Protein AF-A0A1I5LPN0-F1 (afdb_monomer_lite)

pLDDT: mean 84.83, std 12.36, range [43.88, 97.44]

Organism: NCBI:txid587909

Structure (mmCIF, N/CA/C/O backbone):
data_AF-A0A1I5LPN0-F1
#
_entry.id   AF-A0A1I5LPN0-F1
#
loop_
_atom_site.group_PDB
_atom_site.id
_atom_site.type_symbol
_atom_site.label_atom_id
_atom_site.label_alt_id
_atom_site.label_comp_id
_atom_site.label_asym_id
_atom_site.label_entity_id
_atom_site.label_seq_id
_atom_site.pdbx_PDB_ins_code
_atom_site.Cartn_x
_atom_site.Cartn_y
_atom_site.Cartn_z
_atom_site.occupancy
_atom_site.B_iso_or_equiv
_atom_site.auth_seq_id
_atom_site.auth_comp_id
_atom_site.auth_asym_id
_atom_site.auth_atom_id
_atom_site.pdbx_PDB_model_num
ATOM 1 N N . MET A 1 1 ? 29.306 -11.276 -8.612 1.00 51.88 1 MET A N 1
ATOM 2 C CA . MET A 1 1 ? 27.874 -11.597 -8.787 1.00 51.88 1 MET A CA 1
ATOM 3 C C . MET A 1 1 ? 27.305 -10.520 -9.681 1.00 51.88 1 MET A C 1
ATOM 5 O O . MET A 1 1 ? 27.300 -9.365 -9.267 1.00 51.88 1 MET A O 1
ATOM 9 N N . ASP A 1 2 ? 26.926 -10.864 -10.906 1.00 73.38 2 ASP A N 1
ATOM 10 C CA . ASP A 1 2 ? 26.435 -9.883 -11.872 1.00 73.38 2 ASP A CA 1
ATOM 11 C C . ASP A 1 2 ? 25.101 -9.309 -11.384 1.00 73.38 2 ASP A C 1
ATOM 13 O O . ASP A 1 2 ? 24.090 -10.008 -11.316 1.00 73.38 2 ASP A O 1
ATOM 17 N N . LEU A 1 3 ? 25.096 -8.022 -11.021 1.00 78.88 3 LEU A N 1
ATOM 18 C CA . LEU A 1 3 ? 23.905 -7.298 -10.543 1.00 78.88 3 LEU A CA 1
ATOM 19 C C . LEU A 1 3 ? 22.800 -7.187 -11.614 1.00 78.88 3 LEU A C 1
ATOM 21 O O . LEU A 1 3 ? 21.685 -6.770 -11.308 1.00 78.88 3 LEU A O 1
ATOM 25 N N . VAL A 1 4 ? 23.092 -7.612 -12.846 1.00 78.25 4 VAL A N 1
ATOM 26 C CA . VAL A 1 4 ? 22.184 -7.633 -13.998 1.00 78.25 4 VAL A CA 1
ATOM 27 C C . VAL A 1 4 ? 20.968 -8.530 -13.757 1.00 78.25 4 VAL A C 1
ATOM 29 O O . VAL A 1 4 ? 19.841 -8.101 -13.996 1.00 78.25 4 VAL A O 1
ATOM 32 N N . VAL A 1 5 ? 21.164 -9.750 -13.239 1.00 79.62 5 VAL A N 1
ATOM 33 C CA . VAL A 1 5 ? 20.051 -10.687 -12.991 1.00 79.62 5 VAL A CA 1
ATOM 34 C C . VAL A 1 5 ? 19.130 -10.175 -11.874 1.00 79.62 5 VAL A C 1
ATOM 36 O O . VAL A 1 5 ? 17.924 -10.087 -12.113 1.00 79.62 5 VAL A O 1
ATOM 39 N N . PRO A 1 6 ? 19.639 -9.756 -10.693 1.00 84.44 6 PRO A N 1
ATOM 40 C CA . PRO A 1 6 ? 18.813 -9.105 -9.679 1.00 84.44 6 PRO A CA 1
ATOM 41 C C . PRO A 1 6 ? 18.049 -7.890 -10.212 1.00 84.44 6 PRO A C 1
ATOM 43 O O . PRO A 1 6 ? 16.856 -7.784 -9.946 1.00 84.44 6 PRO A O 1
ATOM 46 N N . ALA A 1 7 ? 18.687 -7.008 -10.992 1.00 85.19 7 ALA A N 1
ATOM 47 C CA . ALA A 1 7 ? 18.037 -5.818 -11.548 1.00 85.19 7 ALA A CA 1
ATOM 48 C C . ALA A 1 7 ? 16.875 -6.161 -12.496 1.00 85.19 7 ALA A C 1
ATOM 50 O O . ALA A 1 7 ? 15.807 -5.560 -12.393 1.00 85.19 7 ALA A O 1
ATOM 51 N N . ALA A 1 8 ? 17.036 -7.168 -13.359 1.00 84.69 8 ALA A N 1
ATOM 52 C CA . ALA A 1 8 ? 15.961 -7.637 -14.233 1.00 84.69 8 ALA A CA 1
ATOM 53 C C . ALA A 1 8 ? 14.772 -8.213 -13.435 1.00 84.69 8 ALA A C 1
ATOM 55 O O . ALA A 1 8 ? 13.611 -7.985 -13.780 1.00 84.69 8 ALA A O 1
ATOM 56 N N . VAL A 1 9 ? 15.049 -8.911 -12.329 1.00 88.56 9 VAL A N 1
ATOM 57 C CA . VAL A 1 9 ? 14.015 -9.408 -11.406 1.00 88.56 9 VAL A CA 1
ATOM 58 C C . VAL A 1 9 ? 13.318 -8.252 -10.672 1.00 88.56 9 VAL A C 1
ATOM 60 O O . VAL A 1 9 ? 12.090 -8.265 -10.550 1.00 88.56 9 VAL A O 1
ATOM 63 N N . GLN A 1 10 ? 14.052 -7.204 -10.273 1.00 91.50 10 GLN A N 1
ATOM 64 C CA . GLN A 1 10 ? 13.464 -6.011 -9.646 1.00 91.50 10 GLN A CA 1
ATOM 65 C C . GLN A 1 10 ? 12.438 -5.318 -10.545 1.00 91.50 10 GLN A C 1
ATOM 67 O O . GLN A 1 10 ? 11.444 -4.795 -10.040 1.00 91.50 10 GLN A O 1
ATOM 72 N N . SER A 1 11 ? 12.629 -5.328 -11.871 1.00 89.81 11 SER A N 1
ATOM 73 C CA . SER A 1 11 ? 11.644 -4.767 -12.803 1.00 89.81 11 SER A CA 1
ATOM 74 C C . SER A 1 11 ? 10.278 -5.431 -12.641 1.00 89.81 11 SER A C 1
ATOM 76 O O . SER A 1 11 ? 9.267 -4.730 -12.631 1.00 89.81 11 SER A O 1
ATOM 78 N N . VAL A 1 12 ? 10.229 -6.749 -12.428 1.00 92.06 12 VAL A N 1
ATOM 79 C CA . VAL A 1 12 ? 8.975 -7.484 -12.193 1.00 92.06 12 VAL A CA 1
ATOM 80 C C . VAL A 1 12 ? 8.342 -7.068 -10.865 1.00 92.06 12 VAL A C 1
ATOM 82 O O . VAL A 1 12 ? 7.147 -6.769 -10.822 1.00 92.06 12 VAL A O 1
ATOM 85 N N . PHE A 1 13 ? 9.137 -6.991 -9.796 1.00 94.75 13 PHE A N 1
ATOM 86 C CA . PHE A 1 13 ? 8.657 -6.589 -8.473 1.00 94.75 13 PHE A CA 1
ATOM 87 C C . PHE A 1 13 ? 8.087 -5.160 -8.463 1.00 94.75 13 PHE A C 1
ATOM 89 O O . PHE A 1 13 ? 6.937 -4.951 -8.061 1.00 94.75 13 PHE A O 1
ATOM 96 N N . VAL A 1 14 ? 8.854 -4.181 -8.957 1.00 94.94 14 VAL A N 1
ATOM 97 C CA . VAL A 1 14 ? 8.452 -2.764 -9.001 1.00 94.94 14 VAL A CA 1
ATOM 98 C C . VAL A 1 14 ? 7.217 -2.581 -9.878 1.00 94.94 14 VAL A C 1
ATOM 100 O O . VAL A 1 14 ? 6.268 -1.909 -9.469 1.00 94.94 14 VAL A O 1
ATOM 103 N N . THR A 1 15 ? 7.185 -3.230 -11.044 1.00 94.25 15 THR A N 1
ATOM 104 C CA . THR A 1 15 ? 6.030 -3.190 -11.949 1.00 94.25 15 THR A CA 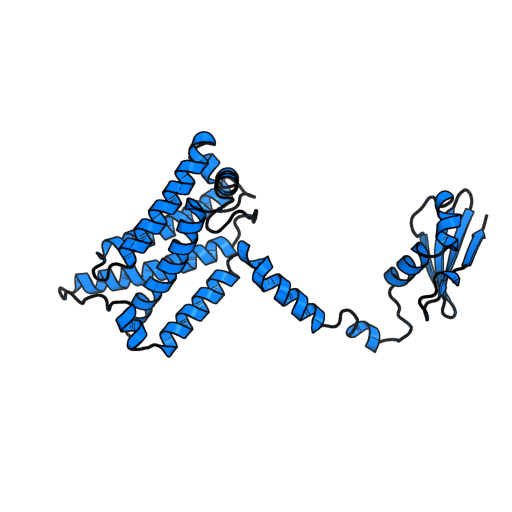1
ATOM 105 C C . THR A 1 15 ? 4.791 -3.798 -11.295 1.00 94.25 15 THR A C 1
ATOM 107 O O . THR A 1 15 ? 3.712 -3.215 -11.365 1.00 94.25 15 THR A O 1
ATOM 110 N N . GLY A 1 16 ? 4.922 -4.932 -10.603 1.00 94.75 16 GLY A N 1
ATOM 111 C CA . GLY A 1 16 ? 3.813 -5.543 -9.871 1.00 94.75 16 GLY A CA 1
ATOM 112 C C . GLY A 1 16 ? 3.263 -4.621 -8.779 1.00 94.75 16 GLY A C 1
ATOM 113 O O . GLY A 1 16 ? 2.052 -4.400 -8.697 1.00 94.75 16 GLY A O 1
ATOM 114 N N . ALA A 1 17 ? 4.146 -4.026 -7.974 1.00 95.00 17 ALA A N 1
ATOM 115 C CA . ALA A 1 17 ? 3.758 -3.125 -6.893 1.00 95.00 17 ALA A CA 1
ATOM 116 C C . ALA A 1 17 ? 3.089 -1.837 -7.404 1.00 95.00 17 ALA A C 1
ATOM 118 O O . ALA A 1 17 ? 2.008 -1.479 -6.923 1.00 95.00 17 ALA A O 1
ATOM 119 N N . LEU A 1 18 ? 3.692 -1.163 -8.392 1.00 95.56 18 LEU A N 1
ATOM 120 C CA . LEU A 1 18 ? 3.121 0.033 -9.018 1.00 95.56 18 LEU A CA 1
ATOM 121 C C . LEU A 1 18 ? 1.848 -0.290 -9.802 1.00 95.56 18 LEU A C 1
ATOM 123 O O . LEU A 1 18 ? 0.915 0.504 -9.784 1.00 95.56 18 LEU A O 1
ATOM 127 N N . GLY A 1 19 ? 1.760 -1.465 -10.425 1.00 96.25 19 GLY A N 1
ATOM 128 C CA . GLY A 1 19 ? 0.574 -1.914 -11.152 1.00 96.25 19 GLY A CA 1
ATOM 129 C C . GLY A 1 19 ? -0.626 -2.075 -10.228 1.00 96.25 19 GLY A C 1
ATOM 130 O O . GLY A 1 19 ? -1.684 -1.492 -10.470 1.00 96.25 19 GLY A O 1
ATOM 131 N N . VAL A 1 20 ? -0.453 -2.790 -9.113 1.00 94.12 20 VAL A N 1
ATOM 132 C CA . VAL A 1 20 ? -1.506 -2.930 -8.094 1.00 94.12 20 VAL A CA 1
ATOM 133 C C . VAL A 1 20 ? -1.883 -1.563 -7.511 1.00 94.12 20 VAL A C 1
ATOM 135 O O . VAL A 1 20 ? -3.071 -1.261 -7.359 1.00 94.12 20 VAL A O 1
ATOM 138 N N . ALA A 1 21 ? -0.899 -0.710 -7.220 1.00 93.38 21 ALA A N 1
ATOM 139 C CA . ALA A 1 21 ? -1.136 0.641 -6.719 1.00 93.38 21 ALA A CA 1
ATOM 140 C C . ALA A 1 21 ? -1.913 1.510 -7.730 1.00 93.38 21 ALA A C 1
ATOM 142 O O . ALA A 1 21 ? -2.908 2.133 -7.360 1.00 93.38 21 ALA A O 1
ATOM 143 N N . GLY A 1 22 ? -1.531 1.496 -9.004 1.00 94.75 22 GLY A N 1
ATOM 144 C CA . GLY A 1 22 ? -2.140 2.306 -10.055 1.00 94.75 22 GLY A CA 1
ATOM 145 C C . GLY A 1 22 ? -3.563 1.862 -10.376 1.00 94.75 22 GLY A C 1
ATOM 146 O O . GLY A 1 22 ? -4.487 2.681 -10.380 1.00 94.75 22 GLY A O 1
ATOM 147 N N . VAL A 1 23 ? -3.776 0.549 -10.534 1.00 95.19 23 VAL A N 1
ATOM 148 C CA . VAL A 1 23 ? -5.109 -0.035 -10.764 1.00 95.19 23 VAL A CA 1
ATOM 149 C C . VAL A 1 23 ? -6.049 0.289 -9.605 1.00 95.19 23 VAL A C 1
ATOM 151 O O . VAL A 1 23 ? -7.188 0.701 -9.832 1.00 95.19 23 VAL A O 1
ATOM 154 N N . THR A 1 24 ? -5.591 0.152 -8.357 1.00 91.69 24 THR A N 1
ATOM 155 C CA . THR A 1 24 ? -6.435 0.461 -7.191 1.00 91.69 24 THR A CA 1
ATOM 156 C C . THR A 1 24 ? -6.781 1.946 -7.095 1.00 91.69 24 THR A C 1
ATOM 158 O O . THR A 1 24 ? -7.911 2.267 -6.724 1.00 91.69 24 THR A O 1
ATOM 161 N N . LYS A 1 25 ? -5.876 2.857 -7.482 1.00 92.62 25 LYS A N 1
ATOM 162 C CA . LYS A 1 25 ? -6.160 4.301 -7.531 1.00 92.62 25 LYS A CA 1
ATOM 163 C C . LYS A 1 25 ? -7.133 4.674 -8.645 1.00 92.62 25 LYS A C 1
ATOM 165 O O . LYS A 1 25 ? -8.009 5.504 -8.421 1.00 92.62 25 LYS A O 1
ATOM 170 N N . LEU A 1 26 ? -7.035 4.061 -9.819 1.00 94.25 26 LEU A N 1
ATOM 171 C CA . LEU A 1 26 ? -7.905 4.397 -10.949 1.00 94.25 26 LEU A CA 1
ATOM 172 C C . LEU A 1 26 ? -9.294 3.761 -10.847 1.00 94.25 26 LEU A C 1
ATOM 174 O O . LEU A 1 26 ? -10.299 4.443 -11.058 1.00 94.25 26 LEU A O 1
ATOM 178 N N . PHE A 1 27 ? -9.346 2.482 -10.476 1.00 93.25 27 PHE A N 1
ATOM 179 C CA . PHE A 1 27 ? -10.538 1.639 -10.614 1.00 93.25 27 PHE A CA 1
ATOM 180 C C . PHE A 1 27 ? -11.082 1.107 -9.280 1.00 93.25 27 PHE A C 1
ATOM 182 O O . PHE A 1 27 ? -12.054 0.351 -9.252 1.00 93.25 27 PHE A O 1
ATOM 189 N N . GLY A 1 28 ? -10.481 1.482 -8.149 1.00 89.00 28 GLY A N 1
ATOM 190 C CA . GLY A 1 28 ? -10.937 1.057 -6.831 1.00 89.00 28 GLY A CA 1
ATOM 191 C C . GLY A 1 28 ? -12.350 1.550 -6.499 1.00 89.00 28 GLY A C 1
ATOM 192 O O . GLY A 1 28 ? -12.671 2.731 -6.611 1.00 89.00 28 GLY A O 1
ATOM 193 N N . ARG A 1 29 ? -13.191 0.658 -5.956 1.00 87.94 29 ARG A N 1
ATOM 194 C CA . ARG A 1 29 ? -14.550 1.004 -5.478 1.00 87.94 29 ARG A CA 1
ATOM 195 C C . ARG A 1 29 ? -14.564 2.107 -4.411 1.00 87.94 29 ARG A C 1
ATOM 197 O O . ARG A 1 29 ? -15.573 2.768 -4.210 1.00 87.94 29 ARG A O 1
ATOM 204 N N . HIS A 1 30 ? -13.444 2.302 -3.719 1.00 88.31 30 HIS A N 1
ATOM 205 C CA . HIS A 1 30 ? -13.296 3.257 -2.621 1.00 88.31 30 HIS A CA 1
ATOM 206 C C . HIS A 1 30 ? -12.312 4.393 -2.937 1.00 88.31 30 HIS A C 1
ATOM 208 O O . HIS A 1 30 ? -11.838 5.060 -2.015 1.00 88.31 30 HIS A O 1
ATOM 214 N N . THR A 1 31 ? -11.992 4.622 -4.216 1.00 89.25 31 THR A N 1
ATOM 215 C CA . THR A 1 31 ? -11.024 5.643 -4.644 1.00 89.25 31 THR A CA 1
ATOM 216 C C . THR A 1 31 ? -11.391 7.041 -4.153 1.00 89.25 31 THR A C 1
ATOM 218 O O . THR A 1 31 ? -10.533 7.736 -3.620 1.00 89.25 31 THR A O 1
ATOM 221 N N . ALA A 1 32 ? -12.659 7.453 -4.269 1.00 90.31 32 ALA A N 1
ATOM 222 C CA . ALA A 1 32 ? -13.098 8.775 -3.811 1.00 90.31 32 ALA A CA 1
ATOM 223 C C . ALA A 1 32 ? -12.855 8.967 -2.307 1.00 90.31 32 ALA A C 1
ATOM 225 O O . ALA A 1 32 ? -12.248 9.949 -1.879 1.00 90.31 32 ALA A O 1
ATOM 226 N N . THR A 1 33 ? -13.245 7.981 -1.498 1.00 89.44 33 THR A N 1
ATOM 227 C CA . THR A 1 33 ? -13.018 8.003 -0.049 1.00 89.44 33 THR A CA 1
ATOM 228 C C . THR A 1 33 ? -11.528 7.996 0.296 1.00 89.44 33 THR A C 1
ATOM 230 O O . THR A 1 33 ? -11.113 8.721 1.199 1.00 89.44 33 THR A O 1
ATOM 233 N N . ALA A 1 34 ? -10.713 7.214 -0.419 1.00 89.00 34 ALA A N 1
ATOM 234 C CA . ALA A 1 34 ? -9.264 7.176 -0.229 1.00 89.00 34 ALA A CA 1
ATOM 235 C C . ALA A 1 34 ? -8.612 8.530 -0.559 1.00 89.00 34 ALA A C 1
ATOM 237 O O . ALA A 1 34 ? -7.822 9.037 0.238 1.00 89.00 34 ALA A O 1
ATOM 238 N N . ALA A 1 35 ? -9.010 9.163 -1.667 1.00 90.62 35 ALA A N 1
ATOM 239 C CA . ALA A 1 35 ? -8.519 10.476 -2.076 1.00 90.62 35 ALA A CA 1
ATOM 240 C C . ALA A 1 35 ? -8.837 11.556 -1.027 1.00 90.62 35 ALA A C 1
ATOM 242 O O . ALA A 1 35 ? -7.937 12.276 -0.594 1.00 90.62 35 ALA A O 1
ATOM 243 N N . HIS A 1 36 ? -10.081 11.614 -0.536 1.00 88.62 36 HIS A N 1
ATOM 244 C CA . HIS A 1 36 ? -10.492 12.593 0.481 1.00 88.62 36 HIS A CA 1
ATOM 245 C C . HIS A 1 36 ? -9.890 12.351 1.872 1.00 88.62 36 HIS A C 1
ATOM 247 O O . HIS A 1 36 ? -9.824 13.279 2.679 1.00 88.62 36 HIS A O 1
ATOM 253 N N . ARG A 1 37 ? -9.456 11.127 2.187 1.00 86.69 37 ARG A N 1
ATOM 254 C CA . ARG A 1 37 ? -8.776 10.809 3.458 1.00 86.69 37 ARG A CA 1
ATOM 255 C C . ARG A 1 37 ? -7.256 10.929 3.382 1.00 86.69 37 ARG A C 1
ATOM 257 O O . ARG A 1 37 ? -6.595 10.883 4.418 1.00 86.69 37 ARG A O 1
ATOM 264 N N . SER A 1 38 ? -6.708 11.070 2.180 1.00 88.06 38 SER A N 1
ATOM 265 C CA . SER A 1 38 ? -5.274 11.236 1.968 1.00 88.06 38 SER A CA 1
ATOM 266 C C . SER A 1 38 ? -4.810 12.663 2.272 1.00 88.06 38 SER A C 1
ATOM 268 O O . SER A 1 38 ? -5.580 13.625 2.183 1.00 88.06 38 SER A O 1
ATOM 270 N N . ALA A 1 39 ? -3.519 12.810 2.576 1.00 89.50 39 ALA A N 1
ATOM 271 C CA . ALA A 1 39 ? -2.882 14.119 2.714 1.00 89.50 39 ALA A CA 1
ATOM 272 C C . ALA A 1 39 ? -2.927 14.942 1.411 1.00 89.50 39 ALA A C 1
ATOM 274 O O . ALA A 1 39 ? -2.853 16.169 1.463 1.00 89.50 39 ALA A O 1
ATOM 275 N N . LEU A 1 40 ? -3.138 14.295 0.256 1.00 89.19 40 LEU A N 1
ATOM 276 C CA . LEU A 1 40 ? -3.255 14.946 -1.047 1.00 89.19 40 LEU A CA 1
ATOM 277 C C . LEU A 1 40 ? -4.339 16.027 -1.057 1.00 89.19 40 LEU A C 1
ATOM 279 O O . LEU A 1 40 ? -4.125 17.077 -1.658 1.00 89.19 40 LEU A O 1
ATOM 283 N N . ARG A 1 41 ? -5.455 15.845 -0.328 1.00 91.56 41 ARG A N 1
ATOM 284 C CA . ARG A 1 41 ? -6.506 16.878 -0.259 1.00 91.56 41 ARG A CA 1
ATOM 285 C C . ARG A 1 41 ? -5.992 18.215 0.273 1.00 91.56 41 ARG A C 1
ATOM 287 O O . ARG A 1 41 ? -6.549 19.245 -0.082 1.00 91.56 41 ARG A O 1
ATOM 294 N N . ARG A 1 42 ? -4.970 18.204 1.140 1.00 90.25 42 ARG A N 1
ATOM 295 C CA . ARG A 1 42 ? -4.372 19.427 1.695 1.00 90.25 42 ARG A CA 1
ATOM 296 C C . ARG A 1 42 ? -3.452 20.111 0.683 1.00 90.25 42 ARG A C 1
ATOM 298 O O . ARG A 1 42 ? -3.376 21.329 0.691 1.00 90.25 42 ARG A O 1
ATOM 305 N N . LEU A 1 43 ? -2.809 19.340 -0.198 1.00 90.81 43 LEU A N 1
ATOM 306 C CA . LEU A 1 43 ? -1.919 19.861 -1.241 1.00 90.81 43 LEU A CA 1
ATOM 307 C C . LEU A 1 43 ? -2.685 20.465 -2.418 1.00 90.81 43 LEU A C 1
ATOM 309 O O . LEU A 1 43 ? -2.339 21.542 -2.889 1.00 90.81 43 LEU A O 1
ATOM 313 N N . VAL A 1 44 ? -3.717 19.775 -2.909 1.00 94.44 44 VAL A N 1
ATOM 314 C CA . VAL A 1 44 ? -4.423 20.184 -4.140 1.00 94.44 44 VAL A CA 1
ATOM 315 C C . VAL A 1 44 ? -5.799 20.812 -3.880 1.00 94.44 44 VAL A C 1
ATOM 317 O O . VAL A 1 44 ? -6.419 21.363 -4.792 1.00 94.44 44 VAL A O 1
ATOM 320 N N . GLY A 1 45 ? -6.283 20.749 -2.638 1.00 94.12 45 GLY A N 1
ATOM 321 C CA . GLY A 1 45 ? -7.632 21.152 -2.244 1.00 94.12 45 GLY A CA 1
ATOM 322 C C . GLY A 1 45 ? -8.672 20.042 -2.432 1.00 94.12 45 GLY A C 1
ATOM 323 O O . GLY A 1 45 ? -8.481 19.082 -3.183 1.00 94.12 45 GLY A O 1
ATOM 324 N N . GLU A 1 46 ? -9.820 20.177 -1.767 1.00 93.25 46 GLU A N 1
ATOM 325 C CA . GLU A 1 46 ? -10.854 19.131 -1.730 1.00 93.25 46 GLU A CA 1
ATOM 326 C C . GLU A 1 46 ? -11.435 18.803 -3.107 1.00 93.25 46 GLU A C 1
ATOM 328 O O . GLU A 1 46 ? -11.576 17.631 -3.454 1.00 93.25 46 GLU A O 1
ATOM 333 N N . ARG A 1 47 ? -11.694 19.834 -3.924 1.00 94.81 47 ARG A N 1
ATOM 334 C CA . ARG A 1 47 ? -12.253 19.681 -5.278 1.00 94.81 47 ARG A CA 1
ATOM 335 C C . ARG A 1 47 ? -11.318 18.926 -6.227 1.00 94.81 47 ARG A C 1
ATOM 337 O O . ARG A 1 47 ? -11.786 18.270 -7.150 1.00 94.81 47 ARG A O 1
ATOM 344 N N . ARG A 1 48 ? -9.999 19.012 -6.009 1.00 95.88 48 ARG A N 1
ATOM 345 C CA . ARG A 1 48 ? -8.976 18.413 -6.884 1.00 95.88 48 ARG A CA 1
ATOM 346 C C . ARG A 1 48 ? -8.379 17.117 -6.329 1.00 95.88 48 ARG A C 1
ATOM 348 O O . ARG A 1 48 ? -7.603 16.471 -7.027 1.00 95.88 48 ARG A O 1
ATOM 355 N N . ALA A 1 49 ? -8.755 16.696 -5.119 1.00 93.50 49 ALA A N 1
ATOM 356 C CA . ALA A 1 49 ? -8.177 15.521 -4.467 1.00 93.50 49 ALA A CA 1
ATOM 357 C C . ALA A 1 49 ? -8.378 14.233 -5.285 1.00 93.50 49 ALA A C 1
ATOM 359 O O . ALA A 1 49 ? -7.423 13.502 -5.530 1.00 93.50 49 ALA A O 1
ATOM 360 N N . LEU A 1 50 ? -9.605 13.973 -5.749 1.00 94.69 50 LEU A N 1
ATOM 361 C CA . LEU A 1 50 ? -9.922 12.801 -6.567 1.00 94.69 50 LEU A CA 1
ATOM 362 C C . LEU A 1 50 ? -9.204 12.788 -7.931 1.00 94.69 50 LEU A C 1
ATOM 364 O O . LEU A 1 50 ? -8.564 11.777 -8.231 1.00 94.69 50 LEU A O 1
ATOM 368 N N . PRO A 1 51 ? -9.260 13.848 -8.767 1.00 96.50 51 PRO A N 1
ATOM 369 C CA . PRO A 1 51 ? -8.554 13.832 -10.046 1.00 96.50 51 PRO A CA 1
ATOM 370 C C . PRO A 1 51 ? -7.035 13.739 -9.869 1.00 96.50 51 PRO A C 1
ATOM 372 O O . PRO A 1 51 ? -6.407 12.974 -10.592 1.00 96.50 51 PRO A O 1
ATOM 375 N N . ALA A 1 52 ? -6.446 14.414 -8.874 1.00 95.25 52 ALA A N 1
ATOM 376 C CA . ALA A 1 52 ? -5.017 14.281 -8.586 1.00 95.25 52 ALA A CA 1
ATOM 377 C C . ALA A 1 52 ? -4.649 12.849 -8.166 1.00 95.25 52 ALA A C 1
ATOM 379 O O . ALA A 1 52 ? -3.653 12.301 -8.625 1.00 95.25 52 ALA A O 1
ATOM 380 N N . TYR A 1 53 ? -5.478 12.203 -7.344 1.00 93.81 53 TYR A N 1
ATOM 381 C CA . TYR A 1 53 ? -5.256 10.821 -6.920 1.00 93.81 53 TYR A CA 1
ATOM 382 C C . TYR A 1 53 ? -5.352 9.826 -8.091 1.00 93.81 53 TYR A C 1
ATOM 384 O O . TYR A 1 53 ? -4.557 8.889 -8.177 1.00 93.81 53 TYR A O 1
ATOM 392 N N . ARG A 1 54 ? -6.274 10.057 -9.036 1.00 95.81 54 ARG A N 1
ATOM 393 C CA . ARG A 1 54 ? -6.348 9.294 -10.293 1.00 95.81 54 ARG A CA 1
ATOM 394 C C . ARG A 1 54 ? -5.155 9.564 -11.204 1.00 95.81 54 ARG A C 1
ATOM 396 O O . ARG A 1 54 ? -4.642 8.618 -11.786 1.00 95.81 54 ARG A O 1
ATOM 403 N N . LEU A 1 55 ? -4.690 10.810 -11.290 1.00 96.44 55 LEU A N 1
ATOM 404 C CA . LEU A 1 55 ? -3.494 11.165 -12.053 1.00 96.44 55 LEU A CA 1
ATOM 405 C C . LEU A 1 55 ? -2.262 10.424 -11.519 1.00 96.44 55 LEU A C 1
ATOM 407 O O . LEU A 1 55 ? -1.530 9.842 -12.307 1.00 96.44 55 LEU A O 1
ATOM 411 N N . VAL A 1 56 ? -2.082 10.364 -10.196 1.00 95.56 56 VAL A N 1
ATOM 412 C CA . VAL A 1 56 ? -1.027 9.551 -9.561 1.00 95.56 56 VAL A CA 1
ATOM 413 C C . VAL A 1 56 ? -1.141 8.088 -9.997 1.00 95.56 56 VAL A C 1
ATOM 415 O O . VAL A 1 56 ? -0.146 7.501 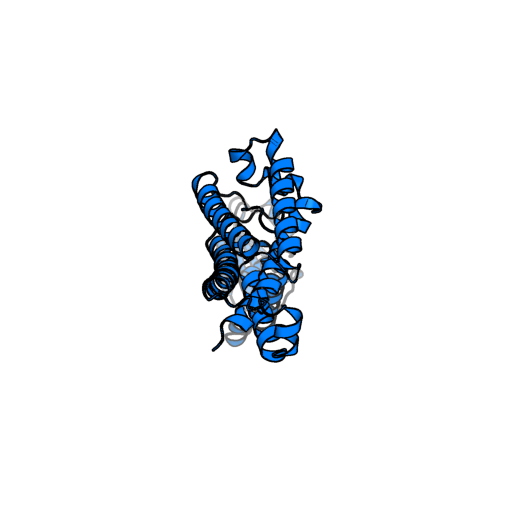-10.407 1.00 95.56 56 VAL A O 1
ATOM 418 N N . GLY A 1 57 ? -2.349 7.514 -9.986 1.00 95.69 57 GLY A N 1
ATOM 419 C CA . GLY A 1 57 ? -2.572 6.149 -10.474 1.00 95.69 57 GLY A CA 1
ATOM 420 C C . GLY A 1 57 ? -2.275 5.960 -11.967 1.00 95.69 57 GLY A C 1
ATOM 421 O O . GLY A 1 57 ? -1.716 4.939 -12.356 1.00 95.69 57 GLY A O 1
ATOM 422 N N . ALA A 1 58 ? -2.600 6.948 -12.804 1.00 97.44 58 ALA A N 1
ATOM 423 C CA . ALA A 1 58 ? -2.285 6.929 -14.231 1.00 97.44 58 ALA A CA 1
ATOM 424 C C . ALA A 1 58 ? -0.775 7.000 -14.487 1.00 97.44 58 ALA A C 1
ATOM 426 O O . ALA A 1 58 ? -0.270 6.254 -15.322 1.00 97.44 58 ALA A O 1
ATOM 427 N N . VAL A 1 59 ? -0.048 7.837 -13.740 1.00 97.06 59 VAL A N 1
ATOM 428 C CA . VAL A 1 59 ? 1.418 7.917 -13.817 1.00 97.06 59 VAL A CA 1
ATOM 429 C C . VAL A 1 59 ? 2.057 6.596 -13.384 1.00 97.06 59 VAL A C 1
ATOM 431 O O . VAL A 1 59 ? 2.942 6.102 -14.076 1.00 97.06 59 VAL A O 1
ATOM 434 N N . GLU A 1 60 ? 1.574 5.973 -12.304 1.00 97.00 60 GLU A N 1
ATOM 435 C CA . GLU A 1 60 ? 2.042 4.646 -11.876 1.00 97.00 60 GLU A CA 1
ATOM 436 C C . GLU A 1 60 ? 1.860 3.588 -12.976 1.00 97.00 60 GLU A C 1
ATOM 438 O O . GLU A 1 60 ? 2.787 2.826 -13.247 1.00 97.00 60 GLU A O 1
ATOM 443 N N . LEU A 1 61 ? 0.706 3.564 -13.656 1.00 96.69 61 LEU A N 1
ATOM 444 C CA . LEU A 1 61 ? 0.476 2.633 -14.766 1.00 96.69 61 LEU A CA 1
ATOM 445 C C . LEU A 1 61 ? 1.298 2.961 -16.015 1.00 96.69 61 LEU A C 1
ATOM 447 O O . LEU A 1 61 ? 1.737 2.045 -16.706 1.00 96.69 61 LEU A O 1
ATOM 451 N N . ALA A 1 62 ? 1.540 4.239 -16.305 1.00 95.94 62 ALA A N 1
ATOM 452 C CA . ALA A 1 62 ? 2.416 4.632 -17.405 1.00 95.94 62 ALA A CA 1
ATOM 453 C C . ALA A 1 62 ? 3.855 4.146 -17.167 1.00 95.94 62 ALA A C 1
ATOM 455 O O . ALA A 1 62 ? 4.475 3.605 -18.081 1.00 95.94 62 ALA A O 1
ATOM 456 N N . LEU A 1 63 ? 4.358 4.261 -15.931 1.00 94.62 63 LEU A N 1
ATOM 457 C CA . LEU A 1 63 ? 5.665 3.722 -15.541 1.00 94.62 63 LEU A CA 1
ATOM 458 C C . LEU A 1 63 ? 5.704 2.193 -15.654 1.00 94.62 63 LEU A C 1
ATOM 460 O O . LEU A 1 63 ? 6.680 1.651 -16.160 1.00 94.62 63 LEU A O 1
ATOM 464 N N . VAL A 1 64 ? 4.633 1.501 -15.254 1.00 94.50 64 VAL A N 1
ATOM 465 C CA . VAL A 1 64 ? 4.479 0.044 -15.431 1.00 94.50 64 VAL A CA 1
ATOM 466 C C . VAL A 1 64 ? 4.589 -0.359 -16.895 1.00 94.50 64 VAL A C 1
ATOM 468 O O . VAL A 1 64 ? 5.382 -1.235 -17.228 1.00 94.50 64 VAL A O 1
ATOM 471 N N . VAL A 1 65 ? 3.832 0.295 -17.779 1.00 92.56 65 VAL A N 1
ATOM 472 C CA . VAL A 1 65 ? 3.890 0.013 -19.218 1.00 92.56 65 VAL A CA 1
ATOM 473 C C . VAL A 1 65 ? 5.299 0.275 -19.740 1.00 92.56 65 VAL A C 1
ATOM 475 O O . VAL A 1 65 ? 5.863 -0.591 -20.400 1.00 92.56 65 VAL A O 1
ATOM 478 N N . ALA A 1 66 ? 5.899 1.413 -19.387 1.00 89.81 66 ALA A N 1
ATOM 479 C CA . ALA A 1 66 ? 7.236 1.785 -19.837 1.00 89.81 66 ALA A CA 1
ATOM 480 C C . ALA A 1 66 ? 8.337 0.826 -19.341 1.00 89.81 66 ALA A C 1
ATOM 482 O O . ALA A 1 66 ? 9.292 0.583 -20.076 1.00 89.81 66 ALA A O 1
ATOM 483 N N . LEU A 1 67 ? 8.213 0.272 -18.128 1.00 87.12 67 LEU A N 1
ATOM 484 C CA . LEU A 1 67 ? 9.142 -0.724 -17.574 1.00 87.12 67 LEU A CA 1
ATOM 485 C C . LEU A 1 67 ? 8.971 -2.115 -18.195 1.00 87.12 67 LEU A C 1
ATOM 487 O O . LEU A 1 67 ? 9.925 -2.889 -18.222 1.00 87.12 67 LEU A O 1
ATOM 491 N N . LEU A 1 68 ? 7.771 -2.445 -18.679 1.00 85.19 68 LEU A N 1
ATOM 492 C CA . LEU A 1 68 ? 7.501 -3.721 -19.343 1.00 85.19 68 LEU A CA 1
ATOM 493 C C . LEU A 1 68 ? 7.976 -3.754 -20.797 1.00 85.19 68 LEU A C 1
ATOM 495 O O . LEU A 1 68 ? 8.136 -4.848 -21.340 1.00 85.19 68 LEU A O 1
ATOM 499 N N . VAL A 1 69 ? 8.208 -2.597 -21.428 1.00 80.62 69 VAL A N 1
ATOM 500 C CA . VAL A 1 69 ? 8.767 -2.547 -22.783 1.00 80.62 69 VAL A CA 1
ATOM 501 C C . VAL A 1 69 ? 10.227 -3.033 -22.737 1.00 80.62 69 VAL A C 1
ATOM 503 O O . VAL A 1 69 ? 11.052 -2.387 -22.094 1.00 80.62 69 VAL A O 1
ATOM 506 N N . PRO A 1 70 ? 10.589 -4.133 -23.435 1.00 61.09 70 PRO A N 1
ATOM 507 C CA . PRO A 1 70 ? 11.929 -4.741 -23.370 1.00 61.09 70 PRO A CA 1
ATOM 508 C C . PRO A 1 70 ? 13.082 -3.831 -23.825 1.00 61.09 70 PRO A C 1
ATOM 510 O O . PRO A 1 70 ? 14.235 -4.109 -23.524 1.00 61.09 70 PRO A O 1
ATOM 513 N N . ALA A 1 71 ? 12.768 -2.740 -24.529 1.00 57.47 71 ALA A N 1
ATOM 514 C CA . ALA A 1 71 ? 13.691 -1.678 -24.934 1.00 57.47 71 ALA A CA 1
ATOM 515 C C . ALA A 1 71 ? 13.468 -0.387 -24.122 1.00 57.47 71 ALA A C 1
ATOM 517 O O . ALA A 1 71 ? 13.527 0.721 -24.658 1.00 57.47 71 ALA A O 1
ATOM 518 N N . GLY A 1 72 ? 13.124 -0.519 -22.839 1.00 60.81 72 GLY A N 1
ATOM 519 C CA . GLY A 1 72 ? 12.897 0.616 -21.956 1.00 60.81 72 GLY A CA 1
ATOM 520 C C . GLY A 1 72 ? 14.122 1.526 -21.919 1.00 60.81 72 GLY A C 1
ATOM 521 O O . GLY A 1 72 ? 15.225 1.095 -21.588 1.00 60.81 72 GLY A O 1
ATOM 522 N N . HIS A 1 73 ? 13.925 2.800 -22.258 1.00 70.00 73 HIS A N 1
ATOM 523 C CA . HIS A 1 73 ? 14.979 3.806 -22.190 1.00 70.00 73 HIS A CA 1
ATOM 524 C C . HIS A 1 73 ? 15.531 3.871 -20.749 1.00 70.00 73 HIS A C 1
ATOM 526 O O . HIS A 1 73 ? 14.736 3.807 -19.806 1.00 70.00 73 HIS A O 1
ATOM 532 N N . PRO A 1 74 ? 16.847 4.058 -20.520 1.00 77.56 74 PRO A N 1
ATOM 533 C CA . PRO A 1 74 ? 17.420 4.191 -19.169 1.00 77.56 74 PRO A CA 1
ATOM 534 C C . PRO A 1 74 ? 16.706 5.264 -18.327 1.00 77.56 74 PRO A C 1
ATOM 536 O O . PRO A 1 74 ? 16.554 5.129 -17.113 1.00 77.56 74 PRO A O 1
ATOM 539 N N . LEU A 1 75 ? 16.171 6.292 -18.996 1.00 83.12 75 LEU A N 1
ATOM 540 C CA . LEU A 1 75 ? 15.346 7.335 -18.379 1.00 83.12 75 LEU A CA 1
ATOM 541 C C . LEU A 1 75 ? 14.079 6.801 -17.699 1.00 83.12 75 LEU A C 1
ATOM 543 O O . LEU A 1 75 ? 13.653 7.399 -16.719 1.00 83.12 75 LEU A O 1
ATOM 547 N N . THR A 1 76 ? 13.493 5.688 -18.142 1.00 87.50 76 THR A N 1
ATOM 548 C CA . THR A 1 76 ? 12.323 5.086 -17.484 1.00 87.50 76 THR A CA 1
ATOM 549 C C . THR A 1 76 ? 12.674 4.569 -16.091 1.00 87.50 76 THR A C 1
ATOM 551 O O . THR A 1 76 ? 11.920 4.785 -15.140 1.00 87.50 76 THR A O 1
ATOM 554 N N . ALA A 1 77 ? 13.836 3.928 -15.935 1.00 87.56 77 ALA A N 1
ATOM 555 C CA . ALA A 1 77 ? 14.300 3.452 -14.632 1.00 87.56 77 ALA A CA 1
ATOM 556 C C . ALA A 1 77 ? 14.617 4.626 -13.689 1.00 87.56 77 ALA A C 1
ATOM 558 O O . ALA A 1 77 ? 14.234 4.611 -12.515 1.00 87.56 77 ALA A O 1
ATOM 559 N N . VAL A 1 78 ? 15.229 5.690 -14.222 1.00 90.69 78 VAL A N 1
ATOM 560 C CA . VAL A 1 78 ? 15.462 6.940 -13.480 1.00 90.69 78 VAL A CA 1
ATOM 561 C C . VAL A 1 78 ? 14.137 7.589 -13.074 1.00 90.69 78 VAL A C 1
ATOM 563 O O . VAL A 1 78 ? 13.950 7.896 -11.900 1.00 90.69 78 VAL A O 1
ATOM 566 N N . ALA A 1 79 ? 13.188 7.736 -14.000 1.00 93.69 79 ALA A N 1
ATOM 567 C CA . ALA A 1 79 ? 11.874 8.316 -13.732 1.00 93.69 79 ALA A CA 1
ATOM 568 C C . ALA A 1 79 ? 11.108 7.519 -12.669 1.00 93.69 79 ALA A C 1
ATOM 570 O O . ALA A 1 79 ? 10.516 8.106 -11.765 1.00 93.69 79 ALA A O 1
ATOM 571 N N . THR A 1 80 ? 11.180 6.187 -12.722 1.00 94.62 80 THR A N 1
ATOM 572 C CA . THR A 1 80 ? 10.589 5.310 -11.703 1.00 94.62 80 THR A CA 1
ATOM 573 C C . THR A 1 80 ? 11.247 5.519 -10.340 1.00 94.62 80 THR A C 1
ATOM 575 O O . THR A 1 80 ? 10.555 5.639 -9.333 1.00 94.62 80 THR A O 1
ATOM 578 N N . THR A 1 81 ? 12.576 5.631 -10.294 1.00 95.31 81 THR A N 1
ATOM 579 C CA . THR A 1 81 ? 13.312 5.898 -9.047 1.00 95.31 81 THR A CA 1
ATOM 580 C C . THR A 1 81 ? 12.925 7.252 -8.456 1.00 95.31 81 THR A C 1
ATOM 582 O O . THR A 1 81 ? 12.608 7.344 -7.269 1.00 95.31 81 THR A O 1
ATOM 585 N N . VAL A 1 82 ? 12.880 8.297 -9.288 1.00 97.00 82 VAL A N 1
ATOM 586 C CA . VAL A 1 82 ? 12.425 9.642 -8.902 1.00 97.00 82 VAL A CA 1
ATOM 587 C C . VAL A 1 82 ? 10.985 9.600 -8.395 1.00 97.00 82 VAL A C 1
ATOM 589 O O . VAL A 1 82 ? 10.674 10.228 -7.386 1.00 97.00 82 VAL A O 1
ATOM 592 N N . TRP A 1 83 ? 10.113 8.821 -9.034 1.00 97.19 83 TRP A N 1
ATOM 593 C CA . TRP A 1 83 ? 8.736 8.633 -8.590 1.00 97.19 83 TRP A CA 1
ATOM 594 C C . TRP A 1 83 ? 8.656 7.972 -7.207 1.00 97.19 83 TRP A C 1
ATOM 596 O O . TRP A 1 83 ? 7.954 8.470 -6.325 1.00 97.19 83 TRP A O 1
ATOM 606 N N . CYS A 1 84 ? 9.414 6.900 -6.968 1.00 96.19 84 CYS A N 1
ATOM 607 C CA . CYS A 1 84 ? 9.476 6.246 -5.658 1.00 96.19 84 CYS A CA 1
ATOM 608 C C . CYS A 1 84 ? 10.047 7.177 -4.569 1.00 96.19 84 CYS A C 1
ATOM 610 O O . CYS A 1 84 ? 9.519 7.222 -3.453 1.00 96.19 84 CYS A O 1
ATOM 612 N N . LEU A 1 85 ? 11.051 7.995 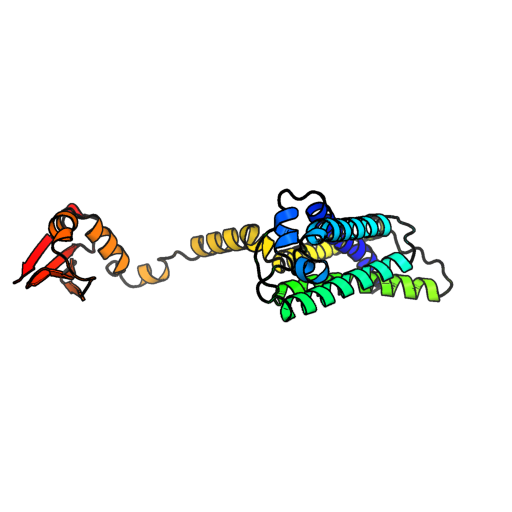-4.903 1.00 97.19 85 LEU A N 1
ATOM 613 C CA . LEU A 1 85 ? 11.564 9.050 -4.022 1.00 97.19 85 LEU A CA 1
ATOM 614 C C . LEU A 1 85 ? 10.508 10.122 -3.729 1.00 97.19 85 LEU A C 1
ATOM 616 O O . LEU A 1 85 ? 10.341 10.518 -2.575 1.00 97.19 85 LEU A O 1
ATOM 620 N N . ALA A 1 86 ? 9.747 10.554 -4.736 1.00 96.00 86 ALA A N 1
ATOM 621 C CA . ALA A 1 86 ? 8.651 11.500 -4.555 1.00 96.00 86 ALA A CA 1
ATOM 622 C C . ALA A 1 86 ? 7.557 10.922 -3.642 1.00 96.00 86 ALA A C 1
ATOM 624 O O . ALA A 1 86 ? 7.028 11.637 -2.789 1.00 96.00 86 ALA A O 1
ATOM 625 N N . MET A 1 87 ? 7.265 9.619 -3.742 1.00 93.94 87 MET A N 1
ATOM 626 C CA . MET A 1 87 ? 6.364 8.942 -2.806 1.00 93.94 87 MET A CA 1
ATOM 627 C C . MET A 1 87 ? 6.906 8.953 -1.374 1.00 93.94 87 MET A C 1
ATOM 629 O O . MET A 1 87 ? 6.153 9.257 -0.450 1.00 93.94 87 MET A O 1
ATOM 633 N N . LEU A 1 88 ? 8.196 8.663 -1.171 1.00 95.12 88 LEU A N 1
ATOM 634 C CA . LEU A 1 88 ? 8.842 8.759 0.144 1.00 95.12 88 LEU A CA 1
ATOM 635 C C . LEU A 1 88 ? 8.761 10.177 0.721 1.00 95.12 88 LEU A C 1
ATOM 637 O O . LEU A 1 88 ? 8.371 10.350 1.879 1.00 95.12 88 LEU A O 1
ATOM 641 N N . ALA A 1 89 ? 9.072 11.190 -0.089 1.00 95.31 89 ALA A N 1
ATOM 642 C CA . ALA A 1 89 ? 8.972 12.592 0.303 1.00 95.31 89 ALA A CA 1
ATOM 643 C C . ALA A 1 89 ? 7.525 12.968 0.664 1.00 95.31 89 ALA A C 1
ATOM 645 O O . ALA A 1 89 ? 7.282 13.605 1.691 1.00 95.31 89 ALA A O 1
ATOM 646 N N . TYR A 1 90 ? 6.550 12.496 -0.117 1.00 93.44 90 TYR A N 1
ATOM 647 C CA . TYR A 1 90 ? 5.130 12.673 0.172 1.00 93.44 90 TYR A CA 1
ATOM 648 C C . TYR A 1 90 ? 4.710 12.002 1.488 1.00 93.44 90 TYR A C 1
ATOM 650 O O . TYR A 1 90 ? 3.919 12.584 2.228 1.00 93.44 90 TYR A O 1
ATOM 658 N N . LEU A 1 91 ? 5.249 10.827 1.839 1.00 93.12 91 LEU A N 1
ATOM 659 C CA . LEU A 1 91 ? 5.010 10.217 3.156 1.00 93.12 91 LEU A CA 1
ATOM 660 C C . LEU A 1 91 ? 5.565 11.086 4.292 1.00 93.12 91 LEU A C 1
ATOM 662 O O . LEU A 1 91 ? 4.895 11.240 5.315 1.00 93.12 91 LEU A O 1
ATOM 666 N N . GLY A 1 92 ? 6.749 11.675 4.100 1.00 93.94 92 GLY A N 1
ATOM 667 C CA . GLY A 1 92 ? 7.339 12.659 5.013 1.00 93.94 92 GLY A CA 1
ATOM 668 C C . GLY A 1 92 ? 6.419 13.860 5.217 1.00 93.94 92 GLY A C 1
ATOM 669 O O . GLY A 1 92 ? 6.027 14.159 6.346 1.00 93.94 92 GLY A O 1
ATOM 670 N N . TYR A 1 93 ? 5.983 14.475 4.115 1.00 92.56 93 TYR A N 1
ATOM 671 C CA . TYR A 1 93 ? 5.010 15.565 4.140 1.00 92.56 93 TYR A CA 1
ATOM 672 C C . TYR A 1 93 ? 3.714 15.154 4.849 1.00 92.56 93 TYR A C 1
ATOM 674 O O . TYR A 1 93 ? 3.263 15.849 5.753 1.00 92.56 93 TYR A O 1
ATOM 682 N N . ALA A 1 94 ? 3.127 14.008 4.498 1.00 90.56 94 ALA A N 1
ATOM 683 C CA . ALA A 1 94 ? 1.872 13.536 5.078 1.00 90.56 94 ALA A CA 1
ATOM 684 C C . ALA A 1 94 ? 1.986 13.304 6.593 1.00 90.56 94 ALA A C 1
ATOM 686 O O . ALA A 1 94 ? 1.055 13.621 7.336 1.00 90.56 94 ALA A O 1
ATOM 687 N N . ARG A 1 95 ? 3.132 12.790 7.062 1.00 91.31 95 ARG A N 1
ATOM 688 C CA . ARG A 1 95 ? 3.404 12.575 8.489 1.00 91.31 95 ARG A CA 1
ATOM 689 C C . ARG A 1 95 ? 3.456 13.890 9.269 1.00 91.31 95 ARG A C 1
ATOM 691 O O . ARG A 1 95 ? 2.961 13.919 10.392 1.00 91.31 95 ARG A O 1
ATOM 698 N N . LEU A 1 96 ? 4.027 14.942 8.681 1.00 92.62 96 LEU A N 1
ATOM 699 C CA . LEU A 1 96 ? 4.180 16.258 9.310 1.00 92.62 96 LEU A CA 1
ATOM 700 C C . LEU A 1 96 ? 2.910 17.109 9.196 1.00 92.62 96 LEU A C 1
ATOM 702 O O . LEU A 1 96 ? 2.411 17.637 10.184 1.00 92.62 96 LEU A O 1
ATOM 706 N N . ALA A 1 97 ? 2.366 17.226 7.988 1.00 88.81 97 ALA A N 1
ATOM 707 C CA . ALA A 1 97 ? 1.268 18.129 7.681 1.00 88.81 97 ALA A CA 1
ATOM 708 C C . ALA A 1 97 ? -0.104 17.554 8.041 1.00 88.81 97 ALA A C 1
ATOM 710 O O . ALA A 1 97 ? -1.055 18.322 8.155 1.00 88.81 97 ALA A O 1
ATOM 711 N N . ALA A 1 98 ? -0.257 16.232 8.170 1.00 83.69 98 ALA A N 1
ATOM 712 C CA . ALA A 1 98 ? -1.542 15.595 8.453 1.00 83.69 98 ALA A CA 1
ATOM 713 C C . ALA A 1 98 ? -1.390 14.284 9.257 1.00 83.69 98 ALA A C 1
ATOM 715 O O . ALA A 1 98 ? -1.798 13.213 8.777 1.00 83.69 98 ALA A O 1
ATOM 716 N N . PRO A 1 99 ? -0.832 14.345 10.485 1.00 79.31 99 PRO A N 1
ATOM 717 C CA . PRO A 1 99 ? -0.676 13.175 11.341 1.00 79.31 99 PRO A CA 1
ATOM 718 C C . PRO A 1 99 ? -2.048 12.537 11.598 1.00 79.31 99 PRO A C 1
ATOM 720 O O . PRO A 1 99 ? -2.981 13.194 12.047 1.00 79.31 99 PRO A O 1
ATOM 723 N N . GLY A 1 100 ? -2.198 11.260 11.240 1.00 77.12 100 GLY A N 1
ATOM 724 C CA . GLY A 1 100 ? -3.476 10.534 11.311 1.00 77.12 100 GLY A CA 1
ATOM 725 C C . GLY A 1 100 ? -4.106 10.218 9.953 1.00 77.12 100 GLY A C 1
ATOM 726 O O . GLY A 1 100 ? -4.937 9.315 9.863 1.00 77.12 100 GLY A O 1
ATOM 727 N N . THR A 1 101 ? -3.685 10.894 8.880 1.00 77.94 101 THR A N 1
ATOM 728 C CA . THR A 1 101 ? -4.133 10.551 7.522 1.00 77.94 101 THR A CA 1
ATOM 729 C C . THR A 1 101 ? -3.426 9.306 6.993 1.00 77.94 101 THR A C 1
ATOM 731 O O . THR A 1 101 ? -2.290 8.993 7.362 1.00 77.94 101 THR A O 1
ATOM 734 N N . SER A 1 102 ? -4.117 8.568 6.127 1.00 77.62 102 SER A N 1
ATOM 735 C CA . SER A 1 102 ? -3.528 7.443 5.403 1.00 77.62 102 SER A CA 1
ATOM 736 C C . SER A 1 102 ? -2.712 7.942 4.217 1.00 77.62 102 SER A C 1
ATOM 738 O O . SER A 1 102 ? -3.123 8.884 3.539 1.00 77.62 102 SER A O 1
ATOM 740 N N . CYS A 1 103 ? -1.622 7.244 3.887 1.00 74.88 103 CYS A N 1
ATOM 741 C CA . CYS A 1 103 ? -0.845 7.540 2.679 1.00 74.88 103 CYS A CA 1
ATOM 742 C C . CYS A 1 103 ? -1.673 7.419 1.387 1.00 74.88 103 CYS A C 1
ATOM 744 O O . CYS A 1 103 ? -1.360 8.067 0.394 1.00 74.88 103 CYS A O 1
ATOM 746 N N . GLY A 1 104 ? -2.733 6.599 1.393 1.00 72.12 104 GLY A N 1
ATOM 747 C CA . GLY A 1 104 ? -3.547 6.323 0.210 1.00 72.12 104 GLY A CA 1
ATOM 748 C C . GLY A 1 104 ? -2.790 5.552 -0.878 1.00 72.12 104 GLY A C 1
ATOM 749 O O . GLY A 1 104 ? -3.293 5.435 -1.984 1.00 72.12 104 GLY A O 1
ATOM 750 N N . CYS A 1 105 ? -1.594 5.016 -0.620 1.00 71.00 105 CYS A N 1
ATOM 751 C CA . CYS A 1 105 ? -0.791 4.388 -1.672 1.00 71.00 105 CYS A CA 1
ATOM 752 C C . CYS A 1 105 ? -1.364 3.044 -2.163 1.00 71.00 105 CYS A C 1
ATOM 754 O O . CYS A 1 105 ? -1.190 2.744 -3.340 1.00 71.00 105 CYS A O 1
ATOM 756 N N . LEU A 1 106 ? -2.044 2.264 -1.304 1.00 65.12 106 LEU A N 1
ATOM 757 C CA . LEU A 1 106 ? -2.478 0.883 -1.606 1.00 65.12 106 LEU A CA 1
ATOM 758 C C . LEU A 1 106 ? -3.887 0.499 -1.107 1.00 65.12 106 LEU A C 1
ATOM 760 O O . LEU A 1 106 ? -4.247 -0.678 -1.100 1.00 65.12 106 LEU A O 1
ATOM 764 N N . GLY A 1 107 ? -4.719 1.454 -0.683 1.00 62.81 107 GLY A N 1
ATOM 765 C CA . GLY A 1 107 ? -6.098 1.128 -0.315 1.00 62.81 107 GLY A CA 1
ATOM 766 C C . GLY A 1 107 ? -6.829 2.177 0.511 1.00 62.81 107 GLY A C 1
ATOM 767 O O . GLY A 1 107 ? -6.288 3.210 0.891 1.00 62.81 107 GLY A O 1
ATOM 768 N N . SER A 1 108 ? -8.093 1.873 0.804 1.00 59.91 108 SER A N 1
ATOM 769 C CA . SER A 1 108 ? -9.060 2.763 1.460 1.00 59.91 108 SER A CA 1
ATOM 770 C C . SER A 1 108 ? -9.042 2.732 2.991 1.00 59.91 108 SER A C 1
ATOM 772 O O . SER A 1 108 ? -9.900 3.346 3.634 1.00 59.91 108 SER A O 1
ATOM 774 N N . ARG A 1 109 ? -8.100 2.000 3.598 1.00 68.31 109 ARG A N 1
ATOM 775 C CA . ARG A 1 109 ? -8.048 1.831 5.053 1.00 68.31 109 ARG A CA 1
ATOM 776 C C . ARG A 1 109 ? -7.314 2.975 5.739 1.00 68.31 109 ARG A C 1
ATOM 778 O O . ARG A 1 109 ? -6.266 3.436 5.300 1.00 68.31 109 ARG A O 1
ATOM 785 N N . THR A 1 110 ? -7.870 3.382 6.871 1.00 65.44 110 THR A N 1
ATOM 786 C CA . THR A 1 110 ? -7.366 4.441 7.743 1.00 65.44 110 THR A CA 1
ATOM 787 C C . THR A 1 110 ? -6.285 3.887 8.666 1.00 65.44 110 THR A C 1
ATOM 789 O O . THR A 1 110 ? -6.542 3.605 9.833 1.00 65.44 110 THR A O 1
ATOM 792 N N . ALA A 1 111 ? -5.083 3.677 8.134 1.00 74.12 111 ALA A N 1
ATOM 793 C CA . ALA A 1 111 ? -3.893 3.486 8.956 1.00 74.12 111 ALA A CA 1
ATOM 794 C C . ALA A 1 111 ? -3.029 4.754 8.857 1.00 74.12 111 ALA A C 1
ATOM 796 O O . ALA A 1 111 ? -2.739 5.180 7.734 1.00 74.12 111 ALA A O 1
ATOM 797 N N . PRO A 1 112 ? -2.628 5.374 9.982 1.00 82.50 112 PRO A N 1
ATOM 798 C CA . PRO A 1 112 ? -1.734 6.524 9.948 1.00 82.50 112 PRO A CA 1
ATOM 799 C C . PRO A 1 112 ? -0.402 6.149 9.292 1.00 82.50 112 PRO A C 1
ATOM 801 O O . PRO A 1 112 ? 0.085 5.026 9.450 1.00 82.50 112 PRO A O 1
ATOM 804 N N . VAL A 1 113 ? 0.211 7.096 8.576 1.00 87.00 113 VAL A N 1
ATOM 805 C CA . VAL A 1 113 ? 1.548 6.911 7.985 1.00 87.00 113 VAL A CA 1
ATOM 806 C C . VAL A 1 113 ? 2.549 6.570 9.088 1.00 87.00 113 VAL A C 1
ATOM 808 O O . VAL A 1 113 ? 2.837 7.419 9.920 1.00 87.00 113 VAL A O 1
ATOM 811 N N . GLY A 1 114 ? 3.062 5.341 9.126 1.00 88.62 114 GLY A N 1
ATOM 812 C CA . GLY A 1 114 ? 4.032 4.875 10.125 1.00 88.62 114 GLY A CA 1
ATOM 813 C C . GLY A 1 114 ? 5.310 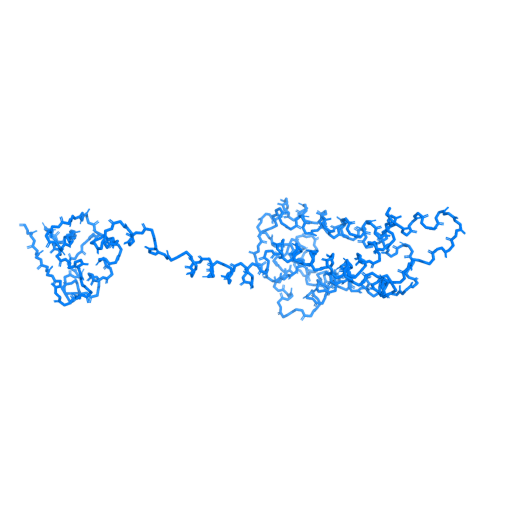4.326 9.492 1.00 88.62 114 GLY A C 1
ATOM 814 O O . GLY A 1 114 ? 5.445 4.320 8.270 1.00 88.62 114 GLY A O 1
ATOM 815 N N . ALA A 1 115 ? 6.227 3.804 10.314 1.00 91.50 115 ALA A N 1
ATOM 816 C CA . ALA A 1 115 ? 7.515 3.266 9.857 1.00 91.50 115 ALA A CA 1
ATOM 817 C C . ALA A 1 115 ? 7.374 2.207 8.747 1.00 91.50 115 ALA A C 1
ATOM 819 O O . ALA A 1 115 ? 8.155 2.199 7.803 1.00 91.50 115 ALA A O 1
ATOM 820 N N . ARG A 1 116 ? 6.325 1.371 8.794 1.00 90.94 116 ARG A N 1
ATOM 821 C CA . ARG A 1 116 ? 6.052 0.371 7.748 1.00 90.94 116 ARG A CA 1
ATOM 822 C C . ARG A 1 116 ? 5.784 0.990 6.371 1.00 90.94 116 ARG A C 1
ATOM 824 O O . ARG A 1 116 ? 6.220 0.442 5.367 1.00 90.94 116 ARG A O 1
ATOM 831 N N . ALA A 1 117 ? 5.108 2.142 6.318 1.00 90.88 117 ALA A N 1
ATOM 832 C CA . ALA A 1 117 ? 4.854 2.841 5.059 1.00 90.88 117 ALA A CA 1
ATOM 833 C C . ALA A 1 117 ? 6.161 3.371 4.450 1.00 90.88 117 ALA A C 1
ATOM 835 O O . ALA A 1 117 ? 6.376 3.209 3.251 1.00 90.88 117 ALA A O 1
ATOM 836 N N . PHE A 1 118 ? 7.047 3.929 5.284 1.00 94.12 118 PHE A N 1
ATOM 837 C CA . PHE A 1 118 ? 8.386 4.351 4.864 1.00 94.12 118 PHE A CA 1
ATOM 838 C C . PHE A 1 118 ? 9.254 3.172 4.436 1.00 94.12 118 PHE A C 1
ATOM 840 O O . PHE A 1 118 ? 9.876 3.252 3.389 1.00 94.12 118 PHE A O 1
ATOM 847 N N . ALA A 1 119 ? 9.252 2.063 5.178 1.00 95.12 119 ALA A N 1
ATOM 848 C CA . ALA A 1 119 ? 10.000 0.863 4.809 1.00 95.12 119 ALA A CA 1
ATOM 849 C C . ALA A 1 119 ? 9.526 0.286 3.465 1.00 95.12 119 ALA A C 1
ATOM 851 O O . ALA A 1 119 ? 10.345 -0.063 2.623 1.00 95.12 119 ALA A O 1
ATOM 852 N N . ARG A 1 120 ? 8.208 0.248 3.222 1.00 94.12 120 ARG A N 1
ATOM 853 C CA . ARG A 1 120 ? 7.629 -0.213 1.950 1.00 94.12 120 ARG A CA 1
ATOM 854 C C . ARG A 1 120 ? 8.041 0.677 0.778 1.00 94.12 120 ARG A C 1
ATOM 856 O O . ARG A 1 120 ? 8.428 0.176 -0.272 1.00 94.12 120 ARG A O 1
ATOM 863 N N . ALA A 1 121 ? 7.947 1.992 0.953 1.00 94.69 121 ALA A N 1
ATOM 864 C CA . ALA A 1 121 ? 8.368 2.939 -0.073 1.00 94.69 121 ALA A CA 1
ATOM 865 C C . ALA A 1 121 ? 9.897 2.927 -0.261 1.00 94.69 121 ALA A C 1
ATOM 867 O O . ALA A 1 121 ? 10.368 3.012 -1.385 1.00 94.69 121 ALA A O 1
ATOM 868 N N . GLY A 1 122 ? 10.663 2.723 0.813 1.00 96.38 122 GLY A N 1
ATOM 869 C CA . GLY A 1 122 ? 12.113 2.541 0.786 1.00 96.38 122 GLY A CA 1
ATOM 870 C C . GLY A 1 122 ? 12.526 1.296 0.007 1.00 96.38 122 GLY A C 1
ATOM 871 O O . GLY A 1 122 ? 13.428 1.382 -0.817 1.00 96.38 122 GLY A O 1
ATOM 872 N N . LEU A 1 123 ? 11.816 0.179 0.194 1.00 96.50 123 LEU A N 1
ATOM 873 C CA . LEU A 1 123 ? 12.014 -1.047 -0.580 1.00 96.50 123 LEU A CA 1
ATOM 874 C C . LEU A 1 123 ? 11.788 -0.806 -2.079 1.00 96.50 123 LEU A C 1
ATOM 876 O O . LEU A 1 123 ? 12.629 -1.192 -2.884 1.00 96.50 123 LEU A O 1
ATOM 880 N N . LEU A 1 124 ? 10.703 -0.118 -2.457 1.00 96.38 124 LEU A N 1
ATOM 881 C CA . LEU A 1 124 ? 10.451 0.234 -3.863 1.00 96.38 124 LEU A CA 1
ATOM 882 C C . LEU A 1 124 ? 11.524 1.161 -4.435 1.00 96.38 124 LEU A C 1
ATOM 884 O O . LEU A 1 124 ? 11.964 0.956 -5.560 1.00 96.38 124 LEU A O 1
ATOM 888 N N . THR A 1 125 ? 11.965 2.154 -3.664 1.00 97.19 125 THR A N 1
ATOM 889 C CA . THR A 1 125 ? 13.036 3.066 -4.076 1.00 97.19 125 THR A CA 1
ATOM 890 C C . THR A 1 125 ? 14.363 2.337 -4.258 1.00 97.19 125 THR A C 1
ATOM 892 O O . THR A 1 125 ? 15.057 2.597 -5.233 1.00 97.19 125 THR A O 1
ATOM 895 N N . ALA A 1 126 ? 14.712 1.412 -3.360 1.00 96.56 126 ALA A N 1
ATOM 896 C CA . ALA A 1 126 ? 15.927 0.609 -3.475 1.00 96.56 126 ALA A CA 1
ATOM 897 C C . ALA A 1 126 ? 15.878 -0.311 -4.705 1.00 96.56 126 ALA A C 1
ATOM 899 O O . ALA A 1 126 ? 16.835 -0.352 -5.476 1.00 96.56 126 ALA A O 1
ATOM 900 N N . ALA A 1 127 ? 14.743 -0.981 -4.927 1.00 94.62 127 ALA A N 1
ATOM 901 C CA . ALA A 1 127 ? 14.509 -1.822 -6.096 1.00 94.62 127 ALA A CA 1
ATOM 902 C C . ALA A 1 127 ? 14.602 -1.022 -7.407 1.00 94.62 127 ALA A C 1
ATOM 904 O O . ALA A 1 127 ? 15.360 -1.386 -8.303 1.00 94.62 127 ALA A O 1
ATOM 905 N N . ALA A 1 128 ? 13.889 0.107 -7.502 1.00 93.81 128 ALA A N 1
ATOM 906 C CA . ALA A 1 128 ? 13.927 0.989 -8.669 1.00 93.81 128 ALA A CA 1
ATOM 907 C C . ALA A 1 128 ? 15.326 1.585 -8.899 1.00 93.81 128 ALA A C 1
ATOM 909 O O . ALA A 1 128 ? 15.805 1.619 -10.033 1.00 93.81 128 ALA A O 1
ATOM 910 N N . GLY A 1 129 ? 16.002 1.981 -7.818 1.00 93.38 129 GLY A N 1
ATOM 911 C CA . GLY A 1 129 ? 17.365 2.494 -7.846 1.00 93.38 129 GLY A CA 1
ATOM 912 C C . GLY A 1 129 ? 18.357 1.470 -8.388 1.00 93.38 129 GLY A C 1
ATOM 913 O O . GLY A 1 129 ? 19.170 1.827 -9.232 1.00 93.38 129 GLY A O 1
ATOM 914 N N . LEU A 1 130 ? 18.242 0.193 -8.001 1.00 91.62 130 LEU A N 1
ATOM 915 C CA . LEU A 1 130 ? 19.086 -0.873 -8.547 1.00 91.62 130 LEU A CA 1
ATOM 916 C C . LEU A 1 130 ? 18.917 -1.009 -10.068 1.00 91.62 130 LEU A C 1
ATOM 918 O O . LEU A 1 130 ? 19.916 -1.098 -10.781 1.00 91.62 130 LEU A O 1
ATOM 922 N N . ILE A 1 131 ? 17.673 -0.964 -10.565 1.00 89.44 131 ILE A N 1
ATOM 923 C CA . ILE A 1 131 ? 17.386 -0.973 -12.011 1.00 89.44 131 ILE A CA 1
ATOM 924 C C . ILE A 1 131 ? 18.067 0.226 -12.685 1.00 89.44 131 ILE A C 1
ATOM 926 O O . ILE A 1 131 ? 18.752 0.068 -13.695 1.00 89.44 131 ILE A O 1
ATOM 930 N N . ALA A 1 132 ? 17.907 1.427 -12.121 1.00 89.69 132 ALA A N 1
ATOM 931 C CA . ALA A 1 132 ? 18.482 2.648 -12.678 1.00 89.69 132 ALA A CA 1
ATOM 932 C C . ALA A 1 132 ? 20.016 2.617 -12.689 1.00 89.69 132 ALA A C 1
ATOM 934 O O . ALA A 1 132 ? 20.617 2.942 -13.710 1.00 89.69 132 ALA A O 1
ATOM 935 N N . THR A 1 133 ? 20.653 2.191 -11.595 1.00 88.56 133 THR A N 1
ATOM 936 C CA . THR A 1 133 ? 22.114 2.097 -11.491 1.00 88.56 133 THR A CA 1
ATOM 937 C C . THR A 1 133 ? 22.679 1.131 -12.524 1.00 88.56 133 THR A C 1
ATOM 939 O O . THR A 1 133 ? 23.613 1.505 -13.226 1.00 88.56 133 THR A O 1
ATOM 942 N N . VAL A 1 134 ? 22.098 -0.065 -12.667 1.00 85.12 134 VAL A N 1
ATOM 943 C CA . VAL A 1 134 ? 22.563 -1.060 -13.648 1.00 85.12 134 VAL A CA 1
ATOM 944 C C . VAL A 1 134 ? 22.357 -0.572 -15.086 1.00 85.12 134 VAL A C 1
ATOM 946 O O . VAL A 1 134 ? 23.252 -0.724 -15.915 1.00 85.12 134 VAL A O 1
ATOM 949 N N . ASN A 1 135 ? 21.225 0.070 -15.386 1.00 80.88 135 ASN A N 1
ATOM 950 C CA . ASN A 1 135 ? 20.973 0.607 -16.725 1.00 80.88 135 ASN A CA 1
ATOM 951 C C . ASN A 1 135 ? 21.923 1.762 -17.076 1.00 80.88 135 ASN A C 1
ATOM 953 O O . ASN A 1 135 ? 22.411 1.833 -18.203 1.00 80.88 135 ASN A O 1
ATOM 957 N N . LEU A 1 136 ? 22.214 2.656 -16.124 1.00 80.88 136 LEU A N 1
ATOM 958 C CA . LEU A 1 136 ? 23.124 3.782 -16.343 1.00 80.88 136 LEU A CA 1
ATOM 959 C C . LEU A 1 136 ? 24.575 3.319 -16.532 1.00 80.88 136 LEU A C 1
ATOM 961 O O . LEU A 1 136 ? 25.248 3.803 -17.446 1.00 80.88 136 LEU A O 1
ATOM 965 N N . THR A 1 137 ? 25.053 2.362 -15.726 1.00 77.75 137 THR A N 1
ATOM 966 C CA . THR A 1 137 ? 26.415 1.820 -15.873 1.00 77.75 137 THR A CA 1
ATOM 967 C C . THR A 1 137 ? 26.588 1.056 -17.182 1.00 77.75 137 THR A C 1
ATOM 969 O O . THR A 1 137 ? 27.632 1.195 -17.817 1.00 77.75 137 THR A O 1
ATOM 972 N N . ALA A 1 138 ? 25.562 0.329 -17.634 1.00 71.06 138 ALA A N 1
ATOM 973 C CA . ALA A 1 138 ? 25.564 -0.332 -18.938 1.00 71.06 138 ALA A CA 1
ATOM 974 C C . ALA A 1 138 ? 25.698 0.678 -20.095 1.00 71.06 138 ALA A C 1
ATOM 976 O O . ALA A 1 138 ? 26.507 0.477 -20.995 1.00 71.06 138 ALA A O 1
ATOM 977 N N . THR A 1 139 ? 24.980 1.808 -20.043 1.00 64.88 139 THR A N 1
ATOM 978 C CA . THR A 1 139 ? 25.039 2.835 -21.103 1.00 64.88 139 THR A CA 1
ATOM 979 C C . THR A 1 139 ? 26.335 3.653 -21.139 1.00 64.88 139 THR A C 1
ATOM 981 O O . THR A 1 139 ? 26.730 4.114 -22.207 1.00 64.88 139 THR A O 1
ATOM 984 N N . GLY A 1 140 ? 27.022 3.828 -20.003 1.00 56.50 140 GLY A N 1
ATOM 985 C CA . GLY A 1 140 ? 28.272 4.600 -19.922 1.00 56.50 140 GLY A CA 1
ATOM 986 C C . GLY A 1 140 ? 29.498 3.895 -20.515 1.00 56.50 140 GLY A C 1
ATOM 987 O O . GLY A 1 140 ? 30.495 4.547 -20.812 1.00 56.50 140 GLY A O 1
ATOM 988 N N . LEU A 1 141 ? 29.426 2.577 -20.721 1.00 56.66 141 LEU A N 1
ATOM 989 C CA . LEU A 1 141 ? 30.524 1.749 -21.236 1.00 56.66 141 LEU A CA 1
ATOM 990 C C . LEU A 1 141 ? 30.532 1.608 -22.768 1.00 56.66 141 LEU A C 1
ATOM 992 O O . LEU A 1 141 ? 31.266 0.774 -23.293 1.00 56.66 141 LEU A O 1
ATOM 996 N N . GLY A 1 142 ? 29.715 2.377 -23.501 1.00 43.88 142 GLY A N 1
ATOM 997 C CA . GLY A 1 142 ? 29.682 2.375 -24.975 1.00 43.88 142 GLY A CA 1
ATOM 998 C C . GLY A 1 142 ? 29.228 1.053 -25.611 1.00 43.88 142 GLY A C 1
ATOM 999 O O . GLY A 1 142 ? 29.091 0.959 -26.828 1.00 43.88 142 GLY A O 1
ATOM 1000 N N . THR A 1 143 ? 28.952 0.036 -24.800 1.00 45.81 143 THR A N 1
ATOM 1001 C CA . THR A 1 143 ? 28.304 -1.194 -25.219 1.00 45.81 143 THR A CA 1
ATOM 1002 C C . THR A 1 143 ? 26.814 -0.989 -25.018 1.00 45.81 143 THR A C 1
ATOM 1004 O O . THR A 1 143 ? 26.352 -0.711 -23.915 1.00 45.81 143 THR A O 1
ATOM 1007 N N . ALA A 1 144 ? 26.036 -1.118 -26.089 1.00 47.09 144 ALA A N 1
ATOM 1008 C CA . ALA A 1 144 ? 24.594 -1.308 -26.003 1.00 47.09 144 ALA A CA 1
ATOM 1009 C C . ALA A 1 144 ? 24.318 -2.689 -25.381 1.00 47.09 144 ALA A C 1
ATOM 1011 O O . ALA A 1 144 ? 23.767 -3.578 -26.029 1.00 47.09 144 ALA A O 1
ATOM 1012 N N . ALA A 1 145 ? 24.788 -2.910 -24.149 1.00 47.34 145 ALA A N 1
ATOM 1013 C CA . ALA A 1 145 ? 24.467 -4.071 -23.353 1.00 47.34 145 ALA A CA 1
ATOM 1014 C C . ALA A 1 145 ? 22.971 -3.972 -23.075 1.00 47.34 145 ALA A C 1
ATOM 1016 O O . ALA A 1 145 ? 22.523 -3.274 -22.167 1.00 47.34 145 ALA A O 1
ATOM 1017 N N . LEU A 1 146 ? 22.214 -4.609 -23.965 1.00 53.72 146 LEU A N 1
ATOM 1018 C CA . LEU A 1 146 ? 20.798 -4.886 -23.850 1.00 53.72 146 LEU A CA 1
ATOM 1019 C C . LEU A 1 146 ? 20.562 -5.326 -22.409 1.00 53.72 146 LEU A C 1
ATOM 1021 O O . LEU A 1 146 ? 21.029 -6.396 -22.013 1.00 53.72 146 LEU A O 1
ATOM 1025 N N . ALA A 1 147 ? 19.900 -4.478 -21.617 1.00 63.47 147 ALA A N 1
ATOM 1026 C CA . ALA A 1 147 ? 19.408 -4.877 -20.311 1.00 63.47 147 ALA A CA 1
ATOM 1027 C C . ALA A 1 147 ? 18.697 -6.213 -20.522 1.00 63.47 147 ALA A C 1
ATOM 1029 O O . ALA A 1 147 ? 17.779 -6.289 -21.341 1.00 63.47 147 ALA A O 1
ATOM 1030 N N . VAL A 1 148 ? 19.202 -7.280 -19.892 1.00 73.81 148 VAL A N 1
ATOM 1031 C CA . VAL A 1 148 ? 18.685 -8.630 -20.123 1.00 73.81 148 VAL A CA 1
ATOM 1032 C C . VAL A 1 148 ? 17.184 -8.570 -19.859 1.00 73.81 148 VAL A C 1
ATOM 1034 O O . VAL A 1 148 ? 16.796 -8.239 -18.733 1.00 73.81 148 VAL A O 1
ATOM 1037 N N . PRO A 1 149 ? 16.329 -8.835 -20.865 1.00 79.75 149 PRO A N 1
ATOM 1038 C CA . PRO A 1 149 ? 14.896 -8.743 -20.668 1.00 79.75 149 PRO A CA 1
ATOM 1039 C C . PRO A 1 149 ? 14.497 -9.630 -19.493 1.00 79.75 149 PRO A C 1
ATOM 1041 O O . PRO A 1 149 ? 14.967 -10.766 -19.383 1.00 79.75 149 PRO A O 1
ATOM 1044 N N . TRP A 1 150 ? 13.614 -9.137 -18.624 1.00 82.56 150 TRP A N 1
ATOM 1045 C CA . TRP A 1 150 ? 13.205 -9.874 -17.428 1.00 82.56 150 TRP A CA 1
ATOM 1046 C C . TRP A 1 150 ? 12.768 -11.329 -17.698 1.00 82.56 150 TRP A C 1
ATOM 1048 O O . TRP A 1 150 ? 13.114 -12.178 -16.873 1.00 82.56 150 TRP A O 1
ATOM 1058 N N . PRO A 1 151 ? 12.112 -11.692 -18.832 1.00 86.31 151 PRO A N 1
ATOM 1059 C CA . PRO A 1 151 ? 11.764 -13.089 -19.090 1.00 86.31 151 PRO A CA 1
ATOM 1060 C C . PRO A 1 151 ? 13.001 -13.967 -19.291 1.00 86.31 151 PRO A C 1
ATOM 1062 O O . PRO A 1 151 ? 13.020 -15.111 -18.848 1.00 86.31 151 PRO A O 1
ATOM 1065 N N . VAL A 1 152 ? 14.048 -13.427 -19.922 1.00 86.62 152 VAL A N 1
ATOM 1066 C CA . VAL A 1 152 ? 15.312 -14.133 -20.172 1.00 86.62 152 VAL A CA 1
ATOM 1067 C C . VAL A 1 152 ? 16.064 -14.345 -18.860 1.00 86.62 152 VAL A C 1
ATOM 1069 O O . VAL A 1 152 ? 16.532 -15.450 -18.597 1.00 86.62 152 VAL A O 1
ATOM 1072 N N . ALA A 1 153 ? 16.119 -13.325 -17.997 1.00 84.25 153 ALA A N 1
ATOM 1073 C CA . ALA A 1 153 ? 16.740 -13.441 -16.676 1.00 84.25 153 ALA A CA 1
ATOM 1074 C C . ALA A 1 153 ? 16.025 -14.479 -15.787 1.00 84.25 153 ALA A C 1
ATOM 1076 O O . ALA A 1 153 ? 16.677 -15.285 -15.121 1.00 84.25 153 ALA A O 1
ATOM 1077 N N . LEU A 1 154 ? 14.687 -14.500 -15.820 1.00 85.12 154 LEU A N 1
ATOM 1078 C CA . LEU A 1 154 ? 13.875 -15.500 -15.122 1.00 85.12 154 LEU A CA 1
ATOM 1079 C C . LEU A 1 154 ? 14.054 -16.909 -15.698 1.00 85.12 154 LEU A C 1
ATOM 1081 O O . LEU A 1 154 ? 14.131 -17.860 -14.928 1.00 85.12 154 LEU A O 1
ATOM 1085 N N . ALA A 1 155 ? 14.155 -17.056 -17.020 1.00 89.38 155 ALA A N 1
ATOM 1086 C CA . ALA A 1 155 ? 14.383 -18.353 -17.656 1.00 89.38 155 ALA A CA 1
ATOM 1087 C C . ALA A 1 155 ? 15.783 -18.915 -17.361 1.00 89.38 155 ALA A C 1
ATOM 1089 O O . ALA A 1 155 ? 15.929 -20.119 -17.164 1.00 89.38 155 ALA A O 1
ATOM 1090 N N . ALA A 1 156 ? 16.801 -18.051 -17.290 1.00 89.94 156 ALA A N 1
ATOM 1091 C CA . ALA A 1 156 ? 18.171 -18.450 -16.972 1.00 89.94 156 ALA A CA 1
ATOM 1092 C C . ALA A 1 156 ? 18.330 -18.896 -15.508 1.00 89.94 156 ALA A C 1
ATOM 1094 O O . ALA A 1 156 ? 19.086 -19.822 -15.214 1.00 89.94 156 ALA A O 1
ATOM 1095 N N . HIS A 1 157 ? 17.608 -18.254 -14.583 1.00 88.75 157 HIS A N 1
ATOM 1096 C CA . HIS A 1 157 ? 17.740 -18.496 -13.146 1.00 88.75 157 HIS A CA 1
ATOM 1097 C C . HIS A 1 157 ? 16.377 -18.566 -12.431 1.00 88.75 157 HIS A C 1
ATOM 1099 O O . HIS A 1 157 ? 16.104 -17.756 -11.541 1.00 88.75 157 HIS A O 1
ATOM 1105 N N . PRO A 1 158 ? 15.519 -19.552 -12.755 1.00 91.50 158 PRO A N 1
ATOM 1106 C CA . PRO A 1 158 ? 14.123 -19.556 -12.317 1.00 91.50 158 PRO A CA 1
ATOM 1107 C C . PRO A 1 158 ? 13.984 -19.689 -10.801 1.00 91.50 158 PRO A C 1
ATOM 1109 O O . PRO A 1 158 ? 13.238 -18.938 -10.182 1.00 91.50 158 PRO A O 1
ATOM 1112 N N . VAL A 1 159 ? 14.738 -20.601 -10.181 1.00 92.69 159 VAL A N 1
ATOM 1113 C CA . VAL A 1 159 ? 14.660 -20.857 -8.734 1.00 92.69 159 VAL A CA 1
ATOM 1114 C C . VAL A 1 159 ? 15.048 -19.625 -7.902 1.00 92.69 159 VAL A C 1
ATOM 1116 O O . VAL A 1 159 ? 14.220 -19.185 -7.103 1.00 92.69 159 VAL A O 1
ATOM 1119 N N . PRO A 1 160 ? 16.244 -19.022 -8.060 1.00 91.12 160 PRO A N 1
ATOM 1120 C CA . PRO A 1 160 ? 16.612 -17.855 -7.260 1.00 91.12 160 PRO A CA 1
ATOM 1121 C C . PRO A 1 160 ? 15.787 -16.610 -7.616 1.00 91.12 160 PRO A C 1
ATOM 1123 O O . PRO A 1 160 ? 15.487 -15.828 -6.717 1.00 91.12 160 PRO A O 1
ATOM 1126 N N . ALA A 1 161 ? 15.364 -16.433 -8.875 1.00 90.44 161 ALA A N 1
ATOM 1127 C CA . ALA A 1 161 ? 14.502 -15.315 -9.262 1.00 90.44 161 ALA A CA 1
ATOM 1128 C C . ALA A 1 161 ? 13.119 -15.408 -8.602 1.00 90.44 161 ALA A C 1
ATOM 1130 O O . ALA A 1 161 ? 12.651 -14.441 -8.000 1.00 90.44 161 ALA A O 1
ATOM 1131 N N . VAL A 1 162 ? 12.482 -16.583 -8.656 1.00 92.25 162 VAL A N 1
ATOM 1132 C CA . VAL A 1 162 ? 11.188 -16.824 -8.001 1.00 92.25 162 VAL A CA 1
ATOM 1133 C C . VAL A 1 162 ? 11.318 -16.712 -6.484 1.00 92.25 162 VAL A C 1
ATOM 1135 O O . VAL A 1 162 ? 10.456 -16.105 -5.852 1.00 92.25 162 VAL A O 1
ATOM 1138 N N . ALA A 1 163 ? 12.394 -17.240 -5.892 1.00 93.25 163 ALA A N 1
ATOM 1139 C CA . ALA A 1 163 ? 12.641 -17.114 -4.458 1.00 93.25 163 ALA A CA 1
ATOM 1140 C C . ALA A 1 163 ? 12.791 -15.645 -4.030 1.00 93.25 163 ALA A C 1
ATOM 1142 O O . ALA A 1 163 ? 12.165 -15.234 -3.053 1.00 93.25 163 ALA A O 1
ATOM 1143 N N . LEU A 1 164 ? 13.556 -14.843 -4.780 1.00 93.25 164 LEU A N 1
ATOM 1144 C CA . LEU A 1 164 ? 13.723 -13.413 -4.518 1.00 93.25 164 LEU A CA 1
ATOM 1145 C C . LEU A 1 164 ? 12.383 -12.671 -4.606 1.00 93.25 164 LEU A C 1
ATOM 1147 O O . LEU A 1 164 ? 11.998 -12.009 -3.644 1.00 93.25 164 LEU A O 1
ATOM 1151 N N . LEU A 1 165 ? 11.628 -12.863 -5.694 1.00 93.88 165 LEU A N 1
ATOM 1152 C CA . LEU A 1 165 ? 10.304 -12.254 -5.866 1.00 93.88 165 LEU A CA 1
ATOM 1153 C C . LEU A 1 165 ? 9.331 -12.659 -4.758 1.00 93.88 165 LEU A C 1
ATOM 1155 O O . LEU A 1 165 ? 8.565 -11.827 -4.274 1.00 93.88 165 LEU A O 1
ATOM 1159 N N . ALA A 1 166 ? 9.354 -13.926 -4.339 1.00 94.88 166 ALA A N 1
ATOM 1160 C CA . ALA A 1 166 ? 8.506 -14.417 -3.261 1.00 94.88 166 ALA A CA 1
ATOM 1161 C C . ALA A 1 166 ? 8.862 -13.758 -1.921 1.00 94.88 166 ALA A C 1
ATOM 1163 O O . ALA A 1 166 ? 7.962 -13.338 -1.189 1.00 94.88 166 ALA A O 1
ATOM 1164 N N . VAL A 1 167 ? 10.156 -13.626 -1.612 1.00 94.94 167 VAL A N 1
ATOM 1165 C CA . VAL A 1 167 ? 10.634 -12.939 -0.403 1.00 94.94 167 VAL A CA 1
ATOM 1166 C C . VAL A 1 167 ? 10.257 -11.460 -0.439 1.00 94.94 167 VAL A C 1
ATOM 1168 O O . VAL A 1 167 ? 9.694 -10.955 0.531 1.00 94.94 167 VAL A O 1
ATOM 1171 N N . GLU A 1 168 ? 10.489 -10.767 -1.550 1.00 95.12 168 GLU A N 1
ATOM 1172 C CA . GLU A 1 168 ? 10.160 -9.346 -1.699 1.00 95.12 168 GLU A CA 1
ATOM 1173 C C . GLU A 1 168 ? 8.659 -9.094 -1.621 1.00 95.12 168 GLU A C 1
ATOM 1175 O O . GLU A 1 168 ? 8.224 -8.195 -0.901 1.00 95.12 168 GLU A O 1
ATOM 1180 N N . ALA A 1 169 ? 7.852 -9.924 -2.283 1.00 93.88 169 ALA A N 1
ATOM 1181 C CA . ALA A 1 169 ? 6.402 -9.870 -2.175 1.00 93.88 169 ALA A CA 1
ATOM 1182 C C . ALA A 1 169 ? 5.946 -10.118 -0.730 1.00 93.88 169 ALA A C 1
ATOM 1184 O O . ALA A 1 169 ? 5.098 -9.382 -0.224 1.00 93.88 169 ALA A O 1
ATOM 1185 N N . ALA A 1 170 ? 6.530 -11.099 -0.032 1.00 92.12 170 ALA A N 1
ATOM 1186 C CA . ALA A 1 170 ? 6.217 -11.374 1.367 1.00 92.12 170 ALA A CA 1
ATOM 1187 C C . ALA A 1 170 ? 6.582 -10.193 2.280 1.00 92.12 170 ALA A C 1
ATOM 1189 O O . ALA A 1 170 ? 5.762 -9.790 3.107 1.00 92.12 170 ALA A O 1
ATOM 1190 N N . VAL A 1 171 ? 7.764 -9.593 2.103 1.00 94.25 171 VAL A N 1
ATOM 1191 C CA . VAL A 1 171 ? 8.197 -8.397 2.844 1.00 94.25 171 VAL A CA 1
ATOM 1192 C C . VAL A 1 171 ? 7.278 -7.217 2.533 1.00 94.25 171 VAL A C 1
ATOM 1194 O O . VAL A 1 171 ? 6.786 -6.561 3.450 1.00 94.25 171 VAL A O 1
ATOM 1197 N N . PHE A 1 172 ? 6.972 -6.968 1.262 1.00 92.75 172 PHE A N 1
ATOM 1198 C CA . PHE A 1 172 ? 6.090 -5.886 0.835 1.00 92.75 172 PHE A CA 1
ATOM 1199 C C . PHE A 1 172 ? 4.682 -6.024 1.431 1.00 92.75 172 PHE A C 1
ATOM 1201 O O . PHE A 1 172 ? 4.126 -5.054 1.956 1.00 92.75 172 PHE A O 1
ATOM 1208 N N . VAL A 1 173 ? 4.126 -7.241 1.420 1.00 89.50 173 VAL A N 1
ATOM 1209 C CA . VAL A 1 173 ? 2.841 -7.573 2.052 1.00 89.50 173 VAL A CA 1
ATOM 1210 C C . VAL A 1 173 ? 2.913 -7.410 3.570 1.00 89.50 173 VAL A C 1
ATOM 1212 O O . VAL A 1 173 ? 2.000 -6.823 4.153 1.00 89.50 173 VAL A O 1
ATOM 1215 N N . ALA A 1 174 ? 3.993 -7.862 4.210 1.00 89.06 174 ALA A N 1
ATOM 1216 C CA . ALA A 1 174 ? 4.184 -7.738 5.654 1.00 89.06 174 ALA A CA 1
ATOM 1217 C C . ALA A 1 174 ? 4.307 -6.272 6.112 1.00 89.06 174 ALA A C 1
ATOM 1219 O O . ALA A 1 174 ? 3.862 -5.908 7.204 1.00 89.06 174 ALA A O 1
ATOM 1220 N N . LEU A 1 175 ? 4.871 -5.409 5.264 1.00 89.69 175 LEU A N 1
ATOM 1221 C CA . LEU A 1 175 ? 4.946 -3.964 5.482 1.00 89.69 175 LEU A CA 1
ATOM 1222 C C . LEU A 1 175 ? 3.630 -3.239 5.138 1.00 89.69 175 LEU A C 1
ATOM 1224 O O . LEU A 1 175 ? 3.434 -2.086 5.529 1.00 89.69 175 LEU A O 1
ATOM 1228 N N . SER A 1 176 ? 2.694 -3.887 4.445 1.00 85.88 176 SER A N 1
ATOM 1229 C CA . SER A 1 176 ? 1.414 -3.288 4.069 1.00 85.88 176 SER A CA 1
ATOM 1230 C C . SER A 1 176 ? 0.385 -3.439 5.193 1.00 85.88 176 SER A C 1
ATOM 1232 O O . SER A 1 176 ? -0.299 -4.456 5.304 1.00 85.88 176 SER A O 1
ATOM 1234 N N . ALA A 1 177 ? 0.211 -2.383 5.993 1.00 78.44 177 ALA A N 1
ATOM 1235 C CA . ALA A 1 177 ? -0.786 -2.337 7.071 1.00 78.44 177 ALA A CA 1
ATOM 1236 C C . ALA A 1 177 ? -2.227 -2.603 6.579 1.00 78.44 177 ALA A C 1
ATOM 1238 O O . ALA A 1 177 ? -3.091 -3.063 7.326 1.00 78.44 177 ALA A O 1
ATOM 1239 N N . GLU A 1 178 ? -2.502 -2.339 5.302 1.00 75.75 178 GLU A N 1
ATOM 1240 C CA . GLU A 1 178 ? -3.786 -2.607 4.660 1.00 75.75 178 GLU A CA 1
ATOM 1241 C C . GLU A 1 178 ? -4.094 -4.114 4.587 1.00 75.75 178 GLU A C 1
ATOM 1243 O O . GLU A 1 178 ? -5.264 -4.511 4.663 1.00 75.75 178 GLU A O 1
ATOM 1248 N N . LEU A 1 179 ? -3.060 -4.957 4.500 1.00 77.44 179 LEU A N 1
ATOM 1249 C CA . LEU A 1 179 ? -3.182 -6.409 4.408 1.00 77.44 179 LEU A CA 1
ATOM 1250 C C . LEU A 1 179 ? -3.162 -7.113 5.767 1.00 77.44 179 LEU A C 1
ATOM 1252 O O . LEU A 1 179 ? -3.497 -8.293 5.799 1.00 77.44 179 LEU A O 1
ATOM 1256 N N . ASP A 1 180 ? -2.906 -6.418 6.880 1.00 81.38 180 ASP A N 1
ATOM 1257 C CA . ASP A 1 180 ? -2.864 -7.004 8.232 1.00 81.38 180 ASP A CA 1
ATOM 1258 C C . ASP A 1 180 ? -4.077 -7.916 8.518 1.00 81.38 180 ASP A C 1
ATOM 1260 O O . ASP A 1 180 ? -3.951 -9.011 9.054 1.00 81.38 180 ASP A O 1
ATOM 1264 N N . HIS A 1 181 ? -5.281 -7.544 8.083 1.00 75.06 181 HIS A N 1
ATOM 1265 C CA . HIS A 1 181 ? -6.464 -8.394 8.260 1.00 75.06 181 HIS A CA 1
ATOM 1266 C C . HIS A 1 181 ? -6.451 -9.707 7.457 1.00 75.06 181 HIS A C 1
ATOM 1268 O O . HIS A 1 181 ? -7.079 -10.673 7.878 1.00 75.06 181 HIS A O 1
ATOM 1274 N N . ARG A 1 182 ? -5.788 -9.744 6.296 1.00 79.88 182 ARG A N 1
ATOM 1275 C CA . ARG A 1 182 ? -5.734 -10.930 5.430 1.00 79.88 182 ARG A CA 1
ATOM 1276 C C . ARG A 1 182 ? -4.712 -11.941 5.911 1.00 79.88 182 ARG A C 1
ATOM 1278 O O . ARG A 1 182 ? -4.934 -13.124 5.704 1.00 79.88 182 ARG A O 1
ATOM 1285 N N . TRP A 1 183 ? -3.629 -11.497 6.551 1.00 76.88 183 TRP A N 1
ATOM 1286 C CA . TRP A 1 183 ? -2.558 -12.398 6.985 1.00 76.88 183 TRP A CA 1
ATOM 1287 C C . TRP A 1 183 ? -2.338 -12.398 8.504 1.00 76.88 183 TRP A C 1
ATOM 1289 O O . TRP A 1 183 ? -2.292 -13.476 9.089 1.00 76.88 183 TRP A O 1
ATOM 1299 N N . LEU A 1 184 ? -2.318 -11.249 9.195 1.00 80.12 184 LEU A N 1
ATOM 1300 C CA . LEU A 1 184 ? -2.140 -11.220 10.656 1.00 80.12 184 LEU A CA 1
ATOM 1301 C C . LEU A 1 184 ? -3.349 -11.745 11.423 1.00 80.12 184 LEU A C 1
ATOM 1303 O O . LEU A 1 184 ? -3.151 -12.379 12.453 1.00 80.12 184 LEU A O 1
ATOM 1307 N N . LEU A 1 185 ? -4.592 -11.502 10.990 1.00 81.25 185 LEU A N 1
ATOM 1308 C CA . LEU A 1 185 ? -5.754 -12.079 11.684 1.00 81.25 185 LEU A CA 1
ATOM 1309 C C . LEU A 1 185 ? -5.779 -13.610 11.624 1.00 81.25 185 LEU A C 1
ATOM 1311 O O . LEU A 1 185 ? -5.943 -14.208 12.689 1.00 81.25 185 LEU A O 1
ATOM 1315 N N . PRO A 1 186 ? -5.600 -14.273 10.464 1.00 82.25 186 PRO A N 1
ATOM 1316 C CA . PRO A 1 186 ? -5.489 -15.725 10.452 1.00 82.25 186 PRO A CA 1
ATOM 1317 C C . PRO A 1 186 ? -4.258 -16.208 11.220 1.00 82.25 186 PRO A C 1
ATOM 1319 O O . PRO A 1 186 ? -4.396 -17.172 11.966 1.00 82.25 186 PRO A O 1
ATOM 1322 N N . LEU A 1 187 ? -3.113 -15.511 11.170 1.00 83.44 187 LEU A N 1
ATOM 1323 C CA . LEU A 1 187 ? -1.951 -15.873 11.995 1.00 83.44 187 LEU A CA 1
ATOM 1324 C C . LEU A 1 187 ? -2.243 -15.766 13.495 1.00 83.44 187 LEU A C 1
ATOM 1326 O O . LEU A 1 187 ? -1.857 -16.639 14.262 1.00 83.44 187 LEU A O 1
ATOM 1330 N N . ARG A 1 188 ? -2.934 -14.707 13.932 1.00 82.88 188 ARG A N 1
ATOM 1331 C CA . ARG A 1 188 ? -3.350 -14.519 15.330 1.00 82.88 188 ARG A CA 1
ATOM 1332 C C . ARG A 1 188 ? -4.352 -15.589 15.738 1.00 82.88 188 ARG A C 1
ATOM 1334 O O . ARG A 1 188 ? -4.208 -16.150 16.814 1.00 82.88 188 ARG A O 1
ATOM 1341 N N . ARG A 1 189 ? -5.320 -15.917 14.878 1.00 83.31 189 ARG A N 1
ATOM 1342 C CA . ARG A 1 189 ? -6.281 -17.006 15.111 1.00 83.31 189 ARG A CA 1
ATOM 1343 C C . ARG A 1 189 ? -5.581 -18.356 15.197 1.00 83.31 189 ARG A C 1
ATOM 1345 O O . ARG A 1 189 ? -5.881 -19.117 16.104 1.00 83.31 189 ARG A O 1
ATOM 1352 N N . LEU A 1 190 ? -4.628 -18.632 14.311 1.00 83.69 190 LEU A N 1
ATOM 1353 C CA . LEU A 1 190 ? -3.810 -19.839 14.353 1.00 83.69 190 LEU A CA 1
ATOM 1354 C C . LEU A 1 190 ? -2.966 -19.869 15.627 1.00 83.69 190 LEU A C 1
ATOM 1356 O O . LEU A 1 190 ? -2.970 -20.866 16.332 1.00 83.69 190 LEU A O 1
ATOM 1360 N N . ARG A 1 191 ? -2.321 -18.757 15.990 1.00 83.62 191 ARG A N 1
ATOM 1361 C CA . ARG A 1 191 ? -1.550 -18.634 17.231 1.00 83.62 191 ARG A CA 1
ATOM 1362 C C . ARG A 1 191 ? -2.417 -18.840 18.471 1.00 83.62 191 ARG A C 1
ATOM 1364 O O . ARG A 1 191 ? -1.931 -19.451 19.406 1.00 83.62 191 ARG A O 1
ATOM 1371 N N . VAL A 1 192 ? -3.663 -18.369 18.482 1.00 81.75 192 VAL A N 1
ATOM 1372 C CA . VAL A 1 192 ? -4.633 -18.611 19.569 1.00 81.75 192 VAL A CA 1
ATOM 1373 C C . VAL A 1 192 ? -5.158 -20.051 19.550 1.00 81.75 192 VAL A C 1
ATOM 1375 O O . VAL A 1 192 ? -5.426 -20.617 20.601 1.00 81.75 192 VAL A O 1
ATOM 1378 N N . ARG A 1 193 ? -5.284 -20.686 18.380 1.00 76.56 193 ARG A N 1
ATOM 1379 C CA . ARG A 1 193 ? -5.614 -22.119 18.294 1.00 76.56 193 ARG A CA 1
ATOM 1380 C C . ARG A 1 193 ? -4.470 -22.993 18.811 1.00 76.56 193 ARG A C 1
ATOM 1382 O O . ARG A 1 193 ? -4.726 -23.948 19.526 1.00 76.56 193 ARG A O 1
ATOM 1389 N N . LEU A 1 194 ? -3.230 -22.643 18.469 1.00 78.69 194 LEU A N 1
ATOM 1390 C CA . LEU A 1 194 ? -2.019 -23.366 18.865 1.00 78.69 194 LEU A CA 1
ATOM 1391 C C . LEU A 1 194 ? -1.627 -23.091 20.319 1.00 78.69 194 LEU A C 1
ATOM 1393 O O . LEU A 1 194 ? -1.189 -23.988 21.029 1.00 78.69 194 LEU A O 1
ATOM 1397 N N . ARG A 1 195 ? -1.781 -21.848 20.783 1.00 71.88 195 ARG A N 1
ATOM 1398 C CA . ARG A 1 195 ? -1.662 -21.497 22.198 1.00 71.88 195 ARG A CA 1
ATOM 1399 C C . ARG A 1 195 ? -3.046 -21.552 22.801 1.00 71.88 195 ARG A C 1
ATOM 1401 O O . ARG A 1 195 ? -3.732 -20.535 22.818 1.00 71.88 195 ARG A O 1
ATOM 1408 N N . HIS A 1 196 ? -3.436 -22.735 23.269 1.00 57.69 196 HIS A N 1
ATOM 1409 C CA . HIS A 1 196 ? -4.693 -22.918 23.979 1.00 57.69 196 HIS A CA 1
ATOM 1410 C C . HIS A 1 196 ? -4.881 -21.769 24.985 1.00 57.69 196 HIS A C 1
ATOM 1412 O O . HIS A 1 196 ? -4.019 -21.600 25.853 1.00 57.69 196 HIS A O 1
ATOM 1418 N N . PRO A 1 197 ? -5.969 -20.980 24.897 1.00 55.69 197 PRO A N 1
ATOM 1419 C CA . PRO A 1 197 ? -6.204 -19.854 25.803 1.00 55.69 197 PRO A CA 1
ATOM 1420 C C . PRO A 1 197 ? -6.340 -20.283 27.275 1.00 55.69 197 PRO A C 1
ATOM 1422 O O . PRO A 1 197 ? -6.338 -19.435 28.156 1.00 55.69 197 PRO A O 1
ATOM 1425 N N . LEU A 1 198 ? -6.385 -21.594 27.536 1.00 53.19 198 LEU A N 1
ATOM 1426 C CA . LEU A 1 198 ? -6.412 -22.215 28.858 1.00 53.19 198 LEU A CA 1
ATOM 1427 C C . LEU A 1 198 ? -5.201 -23.126 29.141 1.00 53.19 198 LEU A C 1
ATOM 1429 O O . LEU A 1 198 ? -5.056 -23.620 30.251 1.00 53.19 198 LEU A O 1
ATOM 1433 N N . GLY A 1 199 ? -4.292 -23.334 28.181 1.00 49.97 199 GLY A N 1
ATOM 1434 C CA . GLY A 1 199 ? -3.237 -24.359 28.266 1.00 49.97 199 GLY A CA 1
ATOM 1435 C C . GLY A 1 199 ? -2.149 -24.089 29.309 1.00 49.97 199 GLY A C 1
ATOM 1436 O O . GLY A 1 199 ? -1.300 -24.942 29.527 1.00 49.97 199 GLY A O 1
ATOM 1437 N N . ARG A 1 200 ? -2.163 -22.910 29.942 1.00 47.88 200 ARG A N 1
ATOM 1438 C CA . ARG A 1 200 ? -1.286 -22.571 31.073 1.00 47.88 200 ARG A CA 1
ATOM 1439 C C . ARG A 1 200 ? -2.013 -22.468 32.416 1.00 47.88 200 ARG A C 1
ATOM 1441 O O . ARG A 1 200 ? -1.339 -22.459 33.434 1.00 47.88 200 ARG A O 1
ATOM 1448 N N . ALA A 1 201 ? -3.345 -22.384 32.407 1.00 50.06 201 ALA A N 1
ATOM 1449 C CA . ALA A 1 201 ? -4.174 -22.352 33.615 1.00 50.06 201 ALA A CA 1
ATOM 1450 C C . ALA A 1 201 ? -4.671 -23.761 33.987 1.00 50.06 201 ALA A C 1
ATOM 1452 O O . ALA A 1 201 ? -4.675 -24.134 35.150 1.00 50.06 201 ALA A O 1
ATOM 1453 N N . VAL A 1 202 ? -4.978 -24.598 32.989 1.00 48.28 202 VAL A N 1
ATOM 1454 C CA . VAL A 1 202 ? -5.475 -25.974 33.194 1.00 48.28 202 VAL A CA 1
ATOM 1455 C C . VAL A 1 202 ? -4.394 -26.918 33.733 1.00 48.28 202 VAL A C 1
ATOM 1457 O O . VAL A 1 202 ? -4.706 -27.965 34.283 1.00 48.28 202 VAL A O 1
ATOM 1460 N N . THR A 1 203 ? -3.117 -26.547 33.624 1.00 46.78 203 THR A N 1
ATOM 1461 C CA . THR A 1 203 ? -2.011 -27.301 34.230 1.00 46.78 203 THR A CA 1
ATOM 1462 C C . THR A 1 203 ? -1.735 -26.921 35.687 1.00 46.78 203 THR A C 1
ATOM 1464 O O . THR A 1 203 ? -0.832 -27.510 36.270 1.00 46.78 203 THR A O 1
ATOM 1467 N N . ALA A 1 204 ? -2.445 -25.940 36.261 1.00 49.88 204 ALA A N 1
ATOM 1468 C CA . ALA A 1 204 ? -2.204 -25.487 37.632 1.00 49.88 204 ALA A CA 1
ATOM 1469 C C . ALA A 1 204 ? -3.244 -26.011 38.635 1.00 49.88 204 ALA A C 1
ATOM 1471 O O . ALA A 1 204 ? -2.847 -26.434 39.711 1.00 49.88 204 ALA A O 1
ATOM 1472 N N . ASP A 1 205 ? -4.536 -26.050 38.295 1.00 51.59 205 ASP A N 1
ATOM 1473 C CA . ASP A 1 205 ? -5.568 -26.604 39.180 1.00 51.59 205 ASP A CA 1
ATOM 1474 C C . ASP A 1 205 ? -6.897 -26.758 38.405 1.00 51.59 205 ASP A C 1
ATOM 1476 O O . ASP A 1 205 ? -7.370 -25.773 37.828 1.00 51.59 205 ASP A O 1
ATOM 1480 N N . PRO A 1 206 ? -7.541 -27.941 38.361 1.00 53.25 206 PRO A N 1
ATOM 1481 C CA . PRO A 1 206 ? -8.889 -28.095 37.803 1.00 53.25 206 PRO A CA 1
ATOM 1482 C C . PRO A 1 206 ? -9.946 -27.205 38.481 1.00 53.25 206 PRO A C 1
ATOM 1484 O O . PRO A 1 206 ? -11.036 -27.029 37.933 1.00 53.25 206 PRO A O 1
ATOM 1487 N N . THR A 1 207 ? -9.646 -26.651 39.659 1.00 54.28 207 THR A N 1
ATOM 1488 C CA . THR A 1 207 ? -10.545 -25.765 40.405 1.00 54.28 207 THR A CA 1
ATOM 1489 C C . THR A 1 207 ? -10.367 -24.278 40.081 1.00 54.28 207 THR A C 1
ATOM 1491 O O . THR A 1 207 ? -11.237 -23.477 40.440 1.00 54.28 207 THR A O 1
ATOM 1494 N N . ASP A 1 208 ? -9.322 -23.868 39.350 1.00 62.19 208 ASP A N 1
ATOM 1495 C CA . ASP A 1 208 ? -9.037 -22.450 39.081 1.00 62.19 208 ASP A CA 1
ATOM 1496 C C . ASP A 1 208 ? -9.852 -21.895 37.896 1.00 62.19 208 ASP A C 1
ATOM 1498 O O . ASP A 1 208 ? -9.357 -21.554 36.819 1.00 62.19 208 ASP A O 1
ATOM 1502 N N . VAL A 1 209 ? -11.174 -21.848 38.081 1.00 65.88 209 VAL A N 1
ATOM 1503 C CA . VAL A 1 209 ? -12.093 -21.174 37.161 1.00 65.88 209 VAL A CA 1
ATOM 1504 C C . VAL A 1 209 ? -11.880 -19.659 37.261 1.00 65.88 209 VAL A C 1
ATOM 1506 O O . VAL A 1 209 ? -12.064 -19.098 38.345 1.00 65.88 209 VAL A O 1
ATOM 1509 N N . PRO A 1 210 ? -11.573 -18.952 36.155 1.00 75.50 210 PRO A N 1
ATOM 1510 C CA . PRO A 1 210 ? -11.401 -17.503 36.175 1.00 75.50 210 PRO A CA 1
ATOM 1511 C C . PRO A 1 210 ? -12.665 -16.786 36.667 1.00 75.50 210 PRO A C 1
ATOM 1513 O O . PRO A 1 210 ? -13.773 -17.134 36.257 1.00 75.50 210 PRO A O 1
ATOM 1516 N N . VAL A 1 211 ? -12.508 -15.727 37.469 1.00 78.88 211 VAL A N 1
ATOM 1517 C CA . VAL A 1 211 ? -13.621 -14.920 38.026 1.00 78.88 211 VAL A CA 1
ATOM 1518 C C . VAL A 1 211 ? -14.616 -14.476 36.948 1.00 78.88 211 VAL A C 1
ATOM 1520 O O . VAL A 1 211 ? -15.828 -14.517 37.151 1.00 78.88 211 VAL A O 1
ATOM 1523 N N . GLN A 1 212 ? -14.122 -14.149 35.751 1.00 82.50 212 GLN A N 1
ATOM 1524 C CA . GLN A 1 212 ? -14.955 -13.767 34.609 1.00 82.50 212 GLN A CA 1
ATOM 1525 C C . GLN A 1 212 ? -15.978 -14.852 34.216 1.00 82.50 212 GLN A C 1
ATOM 1527 O O . GLN A 1 212 ? -17.112 -14.529 33.861 1.00 82.50 212 GLN A O 1
ATOM 1532 N N . ALA A 1 213 ? -15.591 -16.130 34.275 1.00 83.81 213 ALA A N 1
ATOM 1533 C CA . ALA A 1 213 ? -16.471 -17.246 33.938 1.00 83.81 213 ALA A CA 1
ATOM 1534 C C . ALA A 1 213 ? -17.562 -17.429 35.006 1.00 83.81 213 ALA A C 1
ATOM 1536 O O . ALA A 1 213 ? -18.732 -17.616 34.666 1.00 83.81 213 ALA A O 1
ATOM 1537 N N . THR A 1 214 ? -17.205 -17.258 36.283 1.00 86.62 214 THR A N 1
ATOM 1538 C CA . THR A 1 214 ? -18.166 -17.230 37.395 1.00 86.62 214 THR A CA 1
ATOM 1539 C C . THR A 1 214 ? -19.191 -16.105 37.220 1.00 86.62 214 THR A C 1
ATOM 1541 O O . THR A 1 214 ? -20.392 -16.341 37.348 1.00 86.62 214 THR A O 1
ATOM 1544 N N . LEU A 1 215 ? -18.753 -14.894 36.859 1.00 90.06 215 LEU A N 1
ATOM 1545 C CA . LEU A 1 215 ? -19.660 -13.762 36.641 1.00 90.06 215 LEU A CA 1
ATOM 1546 C C . LEU A 1 215 ? -20.602 -13.989 35.453 1.00 90.06 215 LEU A C 1
ATOM 1548 O O . LEU A 1 215 ? -21.778 -13.641 35.526 1.00 90.06 215 LEU A O 1
ATOM 1552 N N . GLN A 1 216 ? -20.136 -14.625 34.375 1.00 89.38 216 GLN A N 1
ATOM 1553 C CA . GLN A 1 216 ? -21.013 -14.980 33.254 1.00 89.38 216 GLN A CA 1
ATOM 1554 C C . GLN A 1 216 ? -22.113 -15.969 33.658 1.00 89.38 216 GLN A C 1
ATOM 1556 O O . GLN A 1 216 ? -23.252 -15.830 33.208 1.00 89.38 216 GLN A O 1
ATOM 1561 N N . GLN A 1 217 ? -21.794 -16.946 34.507 1.00 90.56 217 GLN A N 1
ATOM 1562 C CA . GLN A 1 217 ? -22.787 -17.869 35.056 1.00 90.56 217 GLN A CA 1
ATOM 1563 C C . GLN A 1 217 ? -23.765 -17.156 35.990 1.00 90.56 217 GLN A C 1
ATOM 1565 O O . GLN A 1 217 ? -24.974 -17.354 35.864 1.00 90.56 217 GLN A O 1
ATOM 1570 N N . LEU A 1 218 ? -23.262 -16.271 36.856 1.00 92.06 218 LEU A N 1
ATOM 1571 C CA . LEU A 1 218 ? -24.083 -15.438 37.729 1.00 92.06 218 LEU A CA 1
ATOM 1572 C C . LEU A 1 218 ? -25.082 -14.601 36.923 1.00 92.06 218 LEU A C 1
ATOM 1574 O O . LEU A 1 218 ? -26.279 -14.681 37.181 1.00 92.06 218 LEU 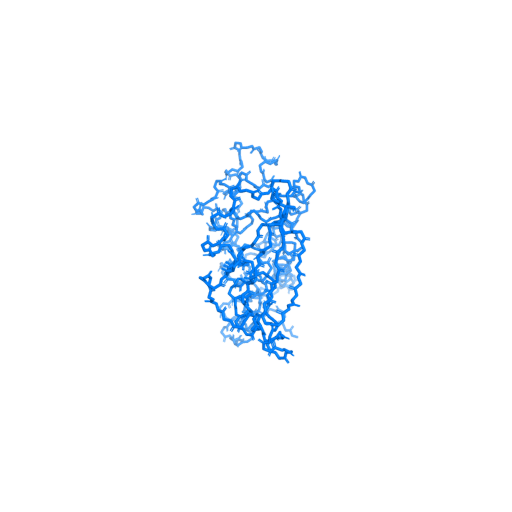A O 1
ATOM 1578 N N . TYR A 1 219 ? -24.631 -13.871 35.901 1.00 92.56 219 TYR A N 1
ATOM 1579 C CA . TYR A 1 219 ? -25.505 -13.027 35.076 1.00 92.56 219 TYR A CA 1
ATOM 1580 C C . TYR A 1 219 ? -26.562 -13.822 34.296 1.00 92.56 219 TYR A C 1
ATOM 1582 O O . TYR A 1 219 ? -27.617 -13.291 33.946 1.00 92.56 219 TYR A O 1
ATOM 1590 N N . ARG A 1 220 ? -26.312 -15.112 34.047 1.00 91.25 220 ARG A N 1
ATOM 1591 C CA . ARG A 1 220 ? -27.277 -16.034 33.431 1.00 91.25 220 ARG A CA 1
ATOM 1592 C C . ARG A 1 220 ? -28.187 -16.732 34.442 1.00 91.25 220 ARG A C 1
ATOM 1594 O O . ARG A 1 220 ? -29.131 -17.403 34.018 1.00 91.25 220 ARG A O 1
ATOM 1601 N N . SER A 1 221 ? -27.962 -16.568 35.743 1.00 93.69 221 SER A N 1
ATOM 1602 C CA . SER A 1 221 ? -28.776 -17.204 36.779 1.00 93.69 221 SER A CA 1
ATOM 1603 C C . SER A 1 221 ? -30.145 -16.531 36.952 1.00 93.69 221 SER A C 1
ATOM 1605 O O . SER A 1 221 ? -30.262 -15.307 36.825 1.00 93.69 221 SER A O 1
ATOM 1607 N N . PRO A 1 222 ? -31.202 -17.302 37.274 1.00 90.81 222 PRO A N 1
ATOM 1608 C CA . PRO A 1 222 ? -32.486 -16.739 37.687 1.00 90.81 222 PRO A CA 1
ATOM 1609 C C . PRO A 1 222 ? -32.360 -15.849 38.930 1.00 90.81 222 PRO A C 1
ATOM 1611 O O . PRO A 1 222 ? -32.976 -14.790 38.967 1.00 90.81 222 PRO A O 1
ATOM 1614 N N . ALA A 1 223 ? -31.514 -16.243 39.89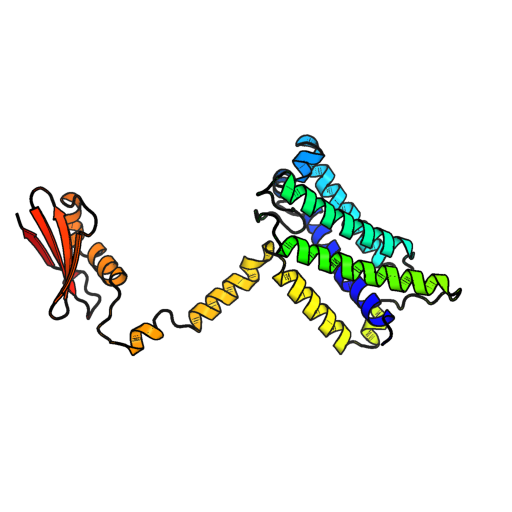1 1.00 90.69 223 ALA A N 1
ATOM 1615 C CA . ALA A 1 223 ? -31.294 -15.525 41.146 1.00 90.69 223 ALA A CA 1
ATOM 1616 C C . ALA A 1 223 ? -30.748 -14.104 40.926 1.00 90.69 223 ALA A C 1
ATOM 1618 O O . ALA A 1 223 ? -31.206 -13.150 41.553 1.00 90.69 223 ALA A O 1
ATOM 1619 N N . TYR A 1 224 ? -29.807 -13.940 39.990 1.00 91.44 224 TYR A N 1
ATOM 1620 C CA . TYR A 1 224 ? -29.329 -12.615 39.602 1.00 91.44 224 TYR A CA 1
ATOM 1621 C C . TYR A 1 224 ? -30.425 -11.810 38.909 1.00 91.44 224 TYR A C 1
ATOM 1623 O O . TYR A 1 224 ? -30.653 -10.662 39.271 1.00 91.44 224 TYR A O 1
ATOM 1631 N N . ARG A 1 225 ? -31.150 -12.404 37.949 1.00 91.56 225 ARG A N 1
ATOM 1632 C CA . ARG A 1 225 ? -32.218 -11.697 37.221 1.00 91.56 225 ARG A CA 1
ATOM 1633 C C . ARG A 1 225 ? -33.338 -11.201 38.135 1.00 91.56 225 ARG A C 1
ATOM 1635 O O . ARG A 1 225 ? -33.849 -10.114 37.893 1.00 91.56 225 ARG A O 1
ATOM 1642 N N . SER A 1 226 ? -33.700 -11.960 39.170 1.00 89.75 226 SER A N 1
ATOM 1643 C CA . SER A 1 226 ? -34.720 -11.542 40.139 1.00 89.75 226 SER A CA 1
ATOM 1644 C C . SER A 1 226 ? -34.242 -10.416 41.056 1.00 89.75 226 SER A C 1
ATOM 1646 O O . SER A 1 226 ? -35.034 -9.556 41.422 1.00 89.75 226 SER A O 1
ATOM 1648 N N . ALA A 1 227 ? -32.956 -10.399 41.415 1.00 87.94 227 ALA A N 1
ATOM 1649 C CA . ALA A 1 227 ? -32.387 -9.396 42.314 1.00 87.94 227 ALA A CA 1
ATOM 1650 C C . ALA A 1 227 ? -31.824 -8.163 41.585 1.00 87.94 227 ALA A C 1
ATOM 1652 O O . ALA A 1 227 ? -31.592 -7.142 42.223 1.00 87.94 227 ALA A O 1
ATOM 1653 N N . HIS A 1 228 ? -31.615 -8.229 40.264 1.00 88.50 228 HIS A N 1
ATOM 1654 C CA . HIS A 1 228 ? -30.878 -7.224 39.490 1.00 88.50 228 HIS A CA 1
ATOM 1655 C C . HIS A 1 228 ? -31.409 -5.796 39.672 1.00 88.50 228 HIS A C 1
ATOM 1657 O O . HIS A 1 228 ? -30.617 -4.872 39.812 1.00 88.50 228 HIS A O 1
ATOM 1663 N N . GLY A 1 229 ? -32.733 -5.617 39.734 1.00 87.50 229 GLY A N 1
ATOM 1664 C CA . GLY A 1 229 ? -33.352 -4.301 39.935 1.00 87.50 229 GLY A CA 1
ATOM 1665 C C . GLY A 1 229 ? -33.100 -3.673 41.313 1.00 87.50 229 GLY A C 1
ATOM 1666 O O . GLY A 1 229 ? -33.313 -2.476 41.478 1.00 87.50 229 GLY A O 1
ATOM 1667 N N . LEU A 1 230 ? -32.645 -4.459 42.294 1.00 87.00 230 LEU A N 1
ATOM 1668 C CA . LEU A 1 230 ? -32.318 -4.003 43.650 1.00 87.00 230 LEU A CA 1
ATOM 1669 C C . LEU A 1 230 ? -30.831 -3.657 43.812 1.00 87.00 230 LEU A C 1
ATOM 1671 O O . LEU A 1 230 ? -30.461 -2.978 44.771 1.00 87.00 230 LEU A O 1
ATOM 1675 N N . LEU A 1 231 ? -29.980 -4.118 42.889 1.00 90.19 231 LEU A N 1
ATOM 1676 C CA . LEU A 1 231 ? -28.536 -3.913 42.944 1.00 90.19 231 LEU A CA 1
ATOM 1677 C C . LEU A 1 231 ? -28.187 -2.473 42.553 1.00 90.19 231 LEU A C 1
ATOM 1679 O O . LEU A 1 231 ? -28.668 -1.957 41.544 1.00 90.19 231 LEU A O 1
ATOM 1683 N N . ARG A 1 232 ? -27.323 -1.826 43.338 1.00 86.56 232 ARG A N 1
ATOM 1684 C CA . ARG A 1 232 ? -26.885 -0.437 43.111 1.00 86.56 232 ARG A CA 1
ATOM 1685 C C . ARG A 1 232 ? -25.418 -0.291 42.729 1.00 86.56 232 ARG A C 1
ATOM 1687 O O . ARG A 1 232 ? -25.015 0.793 42.317 1.00 86.56 232 ARG A O 1
ATOM 1694 N N . SER A 1 233 ? -24.624 -1.352 42.844 1.00 86.31 233 SER A N 1
ATOM 1695 C CA . SER A 1 233 ? -23.198 -1.323 42.516 1.00 86.31 233 SER A CA 1
ATOM 1696 C C . SER A 1 233 ? -22.794 -2.436 41.555 1.00 86.31 233 SER A C 1
ATOM 1698 O O . SER A 1 233 ? -23.523 -3.403 41.328 1.00 86.31 233 SER A O 1
ATOM 1700 N N . SER A 1 234 ? -21.577 -2.310 41.025 1.00 84.75 234 SER A N 1
ATOM 1701 C CA . SER A 1 234 ? -20.808 -3.447 40.521 1.00 84.75 234 SER A CA 1
ATOM 1702 C C . SER A 1 234 ? -20.412 -4.392 41.664 1.00 84.75 234 SER A C 1
ATOM 1704 O O . SER A 1 234 ? -20.670 -4.105 42.834 1.00 84.75 234 SER A O 1
ATOM 1706 N N . VAL A 1 235 ? -19.771 -5.509 41.313 1.00 89.06 235 VAL A N 1
ATOM 1707 C CA . VAL A 1 235 ? -19.189 -6.456 42.275 1.00 89.06 235 VAL A CA 1
ATOM 1708 C C . VAL A 1 235 ? -18.333 -5.698 43.291 1.00 89.06 235 VAL A C 1
ATOM 1710 O O . VAL A 1 235 ? -17.459 -4.926 42.889 1.00 89.06 235 VAL A O 1
ATOM 1713 N N . LEU A 1 236 ? -18.624 -5.891 44.576 1.00 88.94 236 LEU A N 1
ATOM 1714 C CA . LEU A 1 236 ? -17.879 -5.295 45.682 1.00 88.94 236 LEU A CA 1
ATOM 1715 C C . LEU A 1 236 ? -16.694 -6.174 46.058 1.00 88.94 236 LEU A C 1
ATOM 1717 O O . LEU A 1 236 ? -15.565 -5.695 46.099 1.00 88.94 236 LEU A O 1
ATOM 1721 N N . ASP A 1 237 ? -16.963 -7.455 46.293 1.00 90.31 237 ASP A N 1
ATOM 1722 C CA . ASP A 1 237 ? -15.957 -8.423 46.695 1.00 90.31 237 ASP A CA 1
ATOM 1723 C C . ASP A 1 237 ? -16.275 -9.816 46.142 1.00 90.31 237 ASP A C 1
ATOM 1725 O O . ASP A 1 237 ? -17.421 -10.134 45.785 1.00 90.31 237 ASP A O 1
ATOM 1729 N N . THR A 1 238 ? -15.236 -10.640 46.058 1.00 90.56 238 THR A N 1
ATOM 1730 C CA . THR A 1 238 ? -15.335 -12.048 45.694 1.00 90.56 238 THR A CA 1
ATOM 1731 C C . THR A 1 238 ? -14.362 -12.882 46.504 1.00 90.56 238 THR A C 1
ATOM 1733 O O . THR A 1 238 ? -13.159 -12.625 46.469 1.00 90.56 238 THR A O 1
ATOM 1736 N N . TRP A 1 239 ? -14.858 -13.946 47.121 1.00 90.12 239 TRP A N 1
ATOM 1737 C CA . TRP A 1 239 ? -14.019 -14.963 47.744 1.00 90.12 239 TRP A CA 1
ATOM 1738 C C . TRP A 1 239 ? -14.524 -16.357 47.396 1.00 90.12 239 TRP A C 1
ATOM 1740 O O . TRP A 1 239 ? -15.643 -16.538 46.911 1.00 90.12 239 TRP A O 1
ATOM 1750 N N . ASP A 1 240 ? -13.665 -17.341 47.616 1.00 88.75 240 ASP A N 1
ATOM 1751 C CA . ASP A 1 240 ? -13.936 -18.734 47.303 1.00 88.75 240 ASP A CA 1
ATOM 1752 C C . ASP A 1 240 ? -14.079 -19.537 48.589 1.00 88.75 240 ASP A C 1
ATOM 1754 O O . ASP A 1 240 ? -13.236 -19.423 49.472 1.00 88.75 240 ASP A O 1
ATOM 1758 N N . GLU A 1 241 ? -15.123 -20.359 48.666 1.00 84.88 241 GLU A N 1
ATOM 1759 C CA . GLU A 1 241 ? -15.424 -21.196 49.828 1.00 84.88 241 GLU A CA 1
ATOM 1760 C C . GLU A 1 241 ? -16.007 -22.533 49.356 1.00 84.88 241 GLU A C 1
ATOM 1762 O O . GLU A 1 241 ? -16.982 -22.550 48.604 1.00 84.88 241 GLU A O 1
ATOM 1767 N N . GLU A 1 242 ? -15.400 -23.651 49.760 1.00 80.25 242 GLU A N 1
ATOM 1768 C CA . GLU A 1 242 ? -15.924 -25.020 49.571 1.00 80.25 242 GLU A CA 1
ATOM 1769 C C . GLU A 1 242 ? -16.555 -25.322 48.185 1.00 80.25 242 GLU A C 1
ATOM 1771 O O . GLU A 1 242 ? -17.636 -25.898 48.066 1.00 80.25 242 GLU A O 1
ATOM 1776 N N . GLY A 1 243 ? -15.889 -24.923 47.092 1.00 83.88 243 GLY A N 1
ATOM 1777 C CA . GLY A 1 243 ? -16.359 -25.176 45.716 1.00 83.88 243 GLY A CA 1
ATOM 1778 C C . GLY A 1 243 ? -17.368 -24.155 45.168 1.00 83.88 243 GLY A C 1
ATOM 1779 O O . GLY A 1 243 ? -17.794 -24.256 44.010 1.00 83.88 243 GLY A O 1
ATOM 1780 N N . TRP A 1 244 ? -17.687 -23.131 45.952 1.00 88.56 244 TRP A N 1
ATOM 1781 C CA . TRP A 1 244 ? -18.482 -21.972 45.570 1.00 88.56 244 TRP A CA 1
ATOM 1782 C C . TRP A 1 244 ? -17.596 -20.735 45.477 1.00 88.56 244 TRP A C 1
ATOM 1784 O O . TRP A 1 244 ? -16.605 -20.587 46.188 1.00 88.56 244 TRP A O 1
ATOM 1794 N N . ARG A 1 245 ? -17.961 -19.829 44.577 1.00 90.69 245 ARG A N 1
ATOM 1795 C CA . ARG A 1 245 ? -17.456 -18.463 44.561 1.00 90.69 245 ARG A CA 1
ATOM 1796 C C . ARG A 1 245 ? -18.571 -17.556 45.035 1.00 90.69 245 ARG A C 1
ATOM 1798 O O . ARG A 1 245 ? -19.646 -17.522 44.426 1.00 90.69 245 ARG A O 1
ATOM 1805 N N . ILE A 1 246 ? -18.309 -16.853 46.123 1.00 93.44 246 ILE A N 1
ATOM 1806 C CA . ILE A 1 246 ? -19.231 -15.893 46.700 1.00 93.44 246 ILE A CA 1
ATOM 1807 C C . ILE A 1 246 ? -18.950 -14.538 46.053 1.00 93.44 246 ILE A C 1
ATOM 1809 O O . ILE A 1 246 ? -17.798 -14.136 45.911 1.00 93.44 246 ILE A O 1
ATOM 1813 N N . VAL A 1 247 ? -20.001 -13.857 45.605 1.00 93.19 247 VAL A N 1
ATOM 1814 C CA . VAL A 1 247 ? -19.928 -12.555 44.935 1.00 93.19 247 VAL A CA 1
ATOM 1815 C C . VAL A 1 247 ? -20.893 -11.603 45.622 1.00 93.19 247 VAL A C 1
ATOM 1817 O O . VAL A 1 247 ? -22.080 -11.913 45.743 1.00 93.19 247 VAL A O 1
ATOM 1820 N N . THR A 1 248 ? -20.409 -10.439 46.042 1.00 93.31 248 THR A N 1
ATOM 1821 C CA . THR A 1 248 ? -21.220 -9.451 46.764 1.00 93.31 248 THR A CA 1
ATOM 1822 C C . THR A 1 248 ? -21.503 -8.209 45.927 1.00 93.31 248 THR A C 1
ATOM 1824 O O . THR A 1 248 ? -20.693 -7.779 45.104 1.00 93.31 248 THR A O 1
ATOM 1827 N N . PHE A 1 249 ? -22.681 -7.627 46.133 1.00 92.19 249 PHE A N 1
ATOM 1828 C CA . PHE A 1 249 ? -23.139 -6.389 45.504 1.00 92.19 249 PHE A CA 1
ATOM 1829 C C . PHE A 1 249 ? -23.836 -5.520 46.549 1.00 92.19 249 PHE A C 1
ATOM 1831 O O . PHE A 1 249 ? -24.518 -6.042 47.429 1.00 92.19 249 PHE A O 1
ATOM 1838 N N . ALA A 1 250 ? -23.751 -4.198 46.419 1.00 90.00 250 ALA A N 1
ATOM 1839 C CA . ALA A 1 250 ? -24.599 -3.299 47.193 1.00 90.00 250 ALA A CA 1
ATOM 1840 C C . ALA A 1 250 ? -26.048 -3.407 46.696 1.00 90.00 250 ALA A C 1
ATOM 1842 O O . ALA A 1 250 ? -26.289 -3.362 45.482 1.00 90.00 250 ALA A O 1
ATOM 1843 N N . ALA A 1 251 ? -27.010 -3.512 47.612 1.00 88.62 251 ALA A N 1
ATOM 1844 C CA . ALA A 1 251 ? -28.428 -3.620 47.287 1.00 88.62 251 ALA A CA 1
ATOM 1845 C C . ALA A 1 251 ? -29.292 -2.862 48.304 1.00 88.62 251 ALA A C 1
ATOM 1847 O O . ALA A 1 251 ? -29.385 -3.257 49.461 1.00 88.62 251 ALA A O 1
ATOM 1848 N N . GLY A 1 252 ? -29.960 -1.787 47.874 1.00 83.62 252 GLY A N 1
ATOM 1849 C CA . GLY A 1 252 ? -30.767 -0.951 48.775 1.00 83.62 252 GLY A CA 1
ATOM 1850 C C . GLY A 1 252 ? -29.969 -0.445 49.985 1.00 83.62 252 GLY A C 1
ATOM 1851 O O . GLY A 1 252 ? -28.947 0.211 49.798 1.00 83.62 252 GLY A O 1
ATOM 1852 N N . GLU A 1 253 ? -30.446 -0.756 51.195 1.00 80.94 253 GLU A N 1
ATOM 1853 C CA . GLU A 1 253 ? -29.757 -0.472 52.470 1.00 80.94 253 GLU A CA 1
ATOM 1854 C C . GLU A 1 253 ? -28.844 -1.617 52.955 1.00 80.94 253 GLU A C 1
ATOM 1856 O O . GLU A 1 253 ? -28.283 -1.529 54.039 1.00 80.94 253 GLU A O 1
ATOM 1861 N N . GLY A 1 254 ? -28.668 -2.678 52.159 1.00 88.06 254 GLY A N 1
ATOM 1862 C CA . GLY A 1 254 ? -27.890 -3.864 52.522 1.00 88.06 254 GLY A CA 1
ATOM 1863 C C . GLY A 1 254 ? -26.945 -4.363 51.422 1.00 88.06 254 GLY A C 1
ATOM 1864 O O . GLY A 1 254 ? -26.582 -3.653 50.478 1.00 88.06 254 GLY A O 1
ATOM 1865 N N . THR A 1 255 ? -26.539 -5.626 51.541 1.00 90.94 255 THR A N 1
ATOM 1866 C CA . THR A 1 255 ? -25.640 -6.335 50.621 1.00 90.94 255 THR A CA 1
ATOM 1867 C C . THR A 1 255 ? -26.329 -7.576 50.060 1.00 90.94 255 THR A C 1
ATOM 1869 O O . THR A 1 255 ? -26.818 -8.425 50.801 1.00 90.94 255 THR A O 1
ATOM 1872 N N . ALA A 1 256 ? -26.347 -7.715 48.736 1.00 92.81 256 ALA A N 1
ATOM 1873 C CA . ALA A 1 256 ? -26.750 -8.947 48.071 1.00 92.81 256 ALA A CA 1
ATOM 1874 C C . ALA A 1 256 ? -25.533 -9.863 47.904 1.00 92.81 256 ALA A C 1
ATOM 1876 O O . ALA A 1 256 ? -24.541 -9.482 47.279 1.00 92.81 256 ALA A O 1
ATOM 1877 N N . VAL A 1 257 ? -25.624 -11.075 48.438 1.00 94.25 257 VAL A N 1
ATOM 1878 C CA . VAL A 1 257 ? -24.573 -12.093 48.396 1.00 94.25 257 VAL A CA 1
ATOM 1879 C C . VAL A 1 257 ? -25.040 -13.236 47.502 1.00 94.25 257 VAL A C 1
ATOM 1881 O O . VAL A 1 257 ? -26.102 -13.818 47.730 1.00 94.25 257 VAL A O 1
ATOM 1884 N N . PHE A 1 258 ? -24.254 -13.567 46.480 1.00 94.81 258 PHE A N 1
ATOM 1885 C CA . PHE A 1 258 ? -24.532 -14.659 45.550 1.00 94.81 258 PHE A CA 1
ATOM 1886 C C . PHE A 1 258 ? -23.503 -15.771 45.701 1.00 94.81 258 PHE A C 1
ATOM 1888 O O . PHE A 1 258 ? -22.309 -15.509 45.611 1.00 94.81 258 PHE A O 1
ATOM 1895 N N . ALA A 1 259 ? -23.958 -17.014 45.844 1.00 94.06 259 ALA A N 1
ATOM 1896 C CA . ALA A 1 259 ? -23.106 -18.198 45.809 1.00 94.06 259 ALA A CA 1
ATOM 1897 C C . ALA A 1 259 ? -23.186 -18.855 44.422 1.00 94.06 259 ALA A C 1
ATOM 1899 O O . ALA A 1 259 ? -24.267 -19.259 43.979 1.00 94.06 259 ALA A O 1
ATOM 1900 N N . VAL A 1 260 ? -22.047 -18.953 43.728 1.00 92.38 260 VAL A N 1
ATOM 1901 C CA . VAL A 1 260 ? -21.943 -19.483 42.359 1.00 92.38 260 VAL A CA 1
ATOM 1902 C C . VAL A 1 260 ? -21.069 -20.743 42.346 1.00 92.38 260 VAL A C 1
ATOM 1904 O O . VAL A 1 260 ? -19.929 -20.674 42.802 1.00 92.38 260 VAL A O 1
ATOM 1907 N N . PRO A 1 261 ? -21.538 -21.888 41.820 1.00 89.62 261 PRO A N 1
ATOM 1908 C CA . PRO A 1 261 ? -20.749 -23.117 41.844 1.00 89.62 261 PRO A CA 1
ATOM 1909 C C . PRO A 1 261 ? -19.578 -23.030 40.855 1.00 89.62 261 PRO A C 1
ATOM 1911 O O . PRO A 1 261 ? -19.742 -22.540 39.735 1.00 89.62 261 PRO A O 1
ATOM 1914 N N . ARG A 1 262 ? -18.390 -23.497 41.265 1.00 84.12 262 ARG A N 1
ATOM 1915 C CA . ARG A 1 262 ? -17.156 -23.442 40.454 1.00 84.12 262 ARG A CA 1
ATOM 1916 C C . ARG A 1 262 ? -16.911 -24.705 39.628 1.00 84.12 262 ARG A C 1
ATOM 1918 O O . ARG A 1 262 ? -16.287 -24.618 38.580 1.00 84.12 262 ARG A O 1
ATOM 1925 N N . GLY A 1 263 ? -17.394 -25.862 40.081 1.00 75.88 263 GLY A N 1
ATOM 1926 C CA . GLY A 1 263 ? -17.116 -27.158 39.442 1.00 75.88 263 GLY A CA 1
ATOM 1927 C C . GLY A 1 263 ? -18.006 -27.502 38.244 1.00 75.88 263 GLY A C 1
ATOM 1928 O O . GLY A 1 263 ? -17.694 -28.419 37.491 1.00 75.88 263 GLY A O 1
ATOM 1929 N N . GLU A 1 264 ? -19.112 -26.783 38.049 1.00 82.19 264 GLU A N 1
ATOM 1930 C CA . GLU A 1 264 ? -20.087 -27.064 36.995 1.00 82.19 264 GLU A CA 1
ATOM 1931 C C . GLU A 1 264 ? -20.786 -25.785 36.517 1.00 82.19 264 GLU A C 1
ATOM 1933 O O . GLU A 1 264 ? -21.076 -24.871 37.297 1.00 82.19 264 GLU A O 1
ATOM 1938 N N . HIS A 1 265 ? -21.107 -25.733 35.221 1.00 82.88 265 HIS A N 1
ATOM 1939 C CA . HIS A 1 265 ? -21.887 -24.636 34.656 1.00 82.88 265 HIS A CA 1
ATOM 1940 C C . HIS A 1 265 ? -23.390 -24.858 34.873 1.00 82.88 265 HIS A C 1
ATOM 1942 O O . HIS A 1 265 ? -24.102 -25.269 33.960 1.00 82.88 265 HIS A O 1
ATOM 1948 N N . ALA A 1 266 ? -23.852 -24.578 36.093 1.00 85.19 266 ALA A N 1
ATOM 1949 C CA . ALA A 1 266 ? -25.230 -24.762 36.552 1.00 85.19 266 ALA A CA 1
ATOM 1950 C C . ALA A 1 266 ? -25.822 -23.427 37.063 1.00 85.19 266 ALA A C 1
ATOM 1952 O O . ALA A 1 266 ? -25.826 -23.160 38.272 1.00 85.19 266 ALA A O 1
ATOM 1953 N N . PRO A 1 267 ? -26.265 -22.515 36.173 1.00 86.12 267 PRO A N 1
ATOM 1954 C CA . PRO A 1 267 ? -26.805 -21.205 36.561 1.00 86.12 267 PRO A CA 1
ATOM 1955 C C . PRO A 1 267 ? -28.065 -21.290 37.442 1.00 86.12 267 PRO A C 1
ATOM 1957 O O . PRO A 1 267 ? -28.346 -20.371 38.208 1.00 86.12 267 PRO A O 1
ATOM 1960 N N . GLU A 1 268 ? -28.816 -22.384 37.375 1.00 88.50 268 GLU A N 1
ATOM 1961 C CA . GLU A 1 268 ? -29.982 -22.685 38.214 1.00 88.50 268 GLU A CA 1
ATOM 1962 C C . GLU A 1 268 ? -29.628 -23.059 39.664 1.00 88.50 268 GLU A C 1
ATOM 1964 O O . GLU A 1 268 ? -30.468 -22.946 40.562 1.00 88.50 268 GLU A O 1
ATOM 1969 N N . LYS A 1 269 ? -28.380 -23.467 39.921 1.00 89.00 269 LYS A N 1
ATOM 1970 C CA . LYS A 1 269 ? -27.878 -23.772 41.270 1.00 89.00 269 LYS A CA 1
ATOM 1971 C C . LYS A 1 269 ? -27.361 -22.539 42.010 1.00 89.00 269 LYS A C 1
ATOM 1973 O O . LYS A 1 269 ? -27.094 -22.630 43.203 1.00 89.00 269 LYS A O 1
ATOM 1978 N N . VAL A 1 270 ? -27.272 -21.387 41.343 1.00 91.19 270 VAL A N 1
ATOM 1979 C CA . VAL A 1 270 ? -26.902 -20.124 41.992 1.00 91.19 270 VAL A CA 1
ATOM 1980 C C . VAL A 1 270 ? -27.944 -19.768 43.052 1.00 91.19 270 VAL A C 1
ATOM 1982 O O . VAL A 1 270 ? -29.155 -19.892 42.831 1.00 91.19 270 VAL A O 1
ATOM 1985 N N . ARG A 1 271 ? -27.468 -19.340 44.219 1.00 92.00 271 ARG A N 1
ATOM 1986 C CA . ARG A 1 271 ? -28.300 -18.892 45.342 1.00 92.00 271 ARG A CA 1
ATOM 1987 C C . ARG A 1 271 ? -27.966 -17.447 45.671 1.00 92.00 271 ARG A C 1
ATOM 1989 O O . ARG A 1 271 ? -26.827 -17.028 45.492 1.00 92.00 271 ARG A O 1
ATOM 1996 N N . ALA A 1 272 ? -28.968 -16.701 46.116 1.00 91.69 272 ALA A N 1
ATOM 1997 C CA . ALA A 1 272 ? -28.827 -15.310 46.516 1.00 91.69 272 ALA A CA 1
ATOM 1998 C C . ALA A 1 272 ? -29.442 -15.116 47.898 1.00 91.69 272 ALA A C 1
ATOM 2000 O O . ALA A 1 272 ? -30.511 -15.661 48.176 1.00 91.69 272 ALA A O 1
ATOM 2001 N N . VAL A 1 273 ? -28.784 -14.320 48.730 1.00 92.75 273 VAL A N 1
ATOM 2002 C CA . VAL A 1 273 ? -29.326 -13.832 49.997 1.00 92.75 273 VAL A CA 1
ATOM 2003 C C . VAL A 1 273 ? -29.114 -12.325 50.067 1.00 92.75 273 VAL A C 1
ATOM 2005 O O . VAL A 1 273 ? -28.081 -11.813 49.638 1.00 92.75 273 VAL A O 1
ATOM 2008 N N . LEU A 1 274 ? -30.120 -11.610 50.561 1.00 88.06 274 LEU A N 1
ATOM 2009 C CA . LEU A 1 274 ? -30.008 -10.192 50.866 1.00 88.06 274 LEU A CA 1
ATOM 2010 C C . LEU A 1 274 ? -29.737 -10.066 52.364 1.00 88.06 274 LEU A C 1
ATOM 2012 O O . LEU A 1 274 ? -30.494 -10.607 53.168 1.00 88.06 274 LEU A O 1
ATOM 2016 N N . VAL A 1 275 ? -28.660 -9.382 52.720 1.00 87.44 275 VAL A N 1
ATOM 2017 C CA . VAL A 1 275 ? -28.263 -9.128 54.104 1.00 87.44 275 VAL A CA 1
ATOM 2018 C C . VAL A 1 275 ? -28.420 -7.633 54.345 1.00 87.44 275 VAL A C 1
ATOM 2020 O O . VAL A 1 275 ? -27.701 -6.844 53.736 1.00 87.44 275 VAL A O 1
ATOM 2023 N N . SER A 1 276 ? -29.406 -7.254 55.156 1.00 78.69 276 SER A N 1
ATOM 2024 C CA . SER A 1 276 ? -29.629 -5.882 55.636 1.00 78.69 276 SER A CA 1
ATOM 2025 C C . SER A 1 276 ? -28.916 -5.654 56.957 1.00 78.69 276 SER A C 1
ATOM 2027 O O . SER A 1 276 ? -29.107 -6.528 57.835 1.00 78.69 276 SER A O 1
#

Sequence (276 aa):
MDLVVPAAVQSVFVTGALGVAGVTKLFGRHTATAAHRSALRRLVGERRALPAYRLVGAVELALVVALLVPAGHPLTAVATTVWCLAMLAYLGYARLAAPGTSCGCLGSRTAPVGARAFARAGLLTAAAGLIATVNLTATGLGTAALAVPWPVALAAHPVPAVALLAVEAAVFVALSAELDHRWLLPLRRLRVRLRHPLGRAVTADPTDVPVQATLQQLYRSPAYRSAHGLLRSSVLDTWDEEGWRIVTFAAGEGTAVFAVPRGEHAPEKVRAVLVS

Foldseek 3Di:
DPLLLLLLLLLVLLLVLLLLQLCCCQPNPCNLLLQQLAPQCVVPNNVCSNVVSNVLSVVSVVLSVLSLPLQRDLVSLVVQLVNLVVLLVSLVCCCPVPAQGDSSRRDNDRDGSDPLSNVLSVLSNVSSVSNSVSNVVCVVVVDPPRSQNSVNSCVVPVVVSVVVSVVSVVSNLVSDPVCCCVPVVVVVVVVCVVVPPCPVVVVPDLQPDPPVVQVVLQCVAPQCVVQVVQFDDDWPDWDDDDQWIWTWTDGDPWIKIKTTGRNDSDSDPIDIDTDD

Radius of gyration: 30.42 Å; chains: 1; bounding box: 65×49×82 Å

Secondary structure (DSSP, 8-state):
--THHHHHHHHHHHHHHHHHHHHHHHH-TTHHHHHHHBTHHHHH-HHHHHHHHHHHHHHHHHHHHHHHSTT--HHHHHHHHHHHHHHHHHHHHHHHHSTT-B--SS-S------HHHHHHHHHHHHHHHHHHHHHHHHHHTS----PPPHHHHHHHSHHHHHHHHHHHHHHHHHH-GGGHHHHHHHHHHHHHHHS-TTTTTTTT-TT---HHHHHHHHHHSHHHHHHGGGEEEEEEEEEEETTEEEEEEEETTEEEEEEEESSS--GGG-EEEEE-

InterPro domains:
  IPR009908 Methylamine utilisation protein, MauE [PF07291] (8-131)